Protein AF-A0A2H2Z8D0-F1 (afdb_monomer)

Radius of gyration: 18.58 Å; Cα contacts (8 Å, |Δi|>4): 380; chains: 1; bounding box: 39×37×65 Å

Nearest PDB structures (foldseek):
  7r8y-assembly1_A  TM=2.157E-01  e=8.574E-01  synthetic construct
  7zvw-assembly1_C  TM=3.457E-01  e=7.004E+00  Komagataella phaffii GS115
  4jjp-assembly1_B  TM=4.360E-01  e=9.539E+00  Clostridioides difficile 630

pLDDT: mean 91.43, std 8.79, range [37.44, 98.62]

Structure (mmCIF, N/CA/C/O backbone):
data_AF-A0A2H2Z8D0-F1
#
_entry.id   AF-A0A2H2Z8D0-F1
#
loop_
_atom_site.group_PDB
_atom_site.id
_atom_site.type_symbol
_atom_site.label_atom_id
_atom_site.label_alt_id
_atom_site.label_comp_id
_atom_site.label_asym_id
_atom_site.label_entity_id
_atom_site.label_seq_id
_atom_site.pdbx_PDB_ins_code
_atom_site.Cartn_x
_atom_site.Cartn_y
_atom_site.Cartn_z
_atom_site.occupancy
_atom_site.B_iso_or_equiv
_atom_site.auth_seq_id
_atom_site.auth_comp_id
_atom_site.auth_asym_id
_atom_site.auth_atom_id
_atom_site.pdbx_PDB_model_num
ATOM 1 N N . MET A 1 1 ? -9.335 -11.127 10.487 1.00 87.75 1 MET A N 1
ATOM 2 C CA . MET A 1 1 ? -9.203 -9.820 9.802 1.00 87.75 1 MET A CA 1
ATOM 3 C C . MET A 1 1 ? -8.764 -8.771 10.825 1.00 87.75 1 MET A C 1
ATOM 5 O O . MET A 1 1 ? -8.956 -9.043 12.006 1.00 87.75 1 MET A O 1
ATOM 9 N N . PRO A 1 2 ? -8.183 -7.626 10.416 1.00 93.38 2 PRO A N 1
ATOM 10 C CA . PRO A 1 2 ? -7.925 -6.487 11.307 1.00 93.38 2 PRO A CA 1
ATOM 11 C C . PRO A 1 2 ? -9.226 -5.978 11.925 1.00 93.38 2 PRO A C 1
ATOM 13 O O . PRO A 1 2 ? -10.264 -6.116 11.282 1.00 93.38 2 PRO A O 1
ATOM 16 N N . THR A 1 3 ? -9.175 -5.349 13.105 1.00 94.75 3 THR A N 1
ATOM 17 C CA . THR A 1 3 ? -10.392 -4.925 13.829 1.00 94.75 3 THR A CA 1
ATOM 18 C C . THR A 1 3 ? -11.273 -3.984 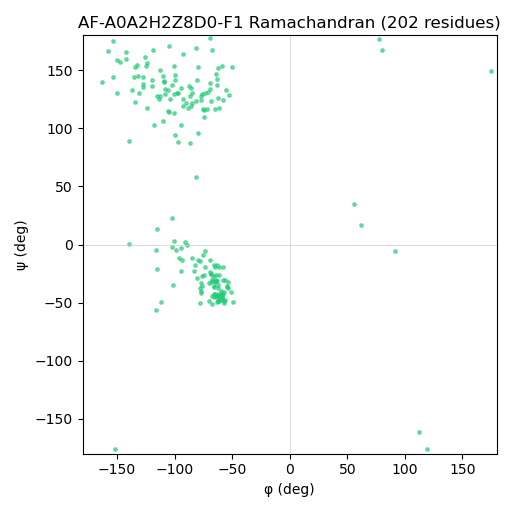13.019 1.00 94.75 3 THR A C 1
ATOM 20 O O . THR A 1 3 ? -12.496 -4.027 13.148 1.00 94.75 3 THR A O 1
ATOM 23 N N . ARG A 1 4 ? -10.665 -3.178 12.146 1.00 96.25 4 ARG A N 1
ATOM 24 C CA . ARG A 1 4 ? -11.339 -2.310 11.186 1.00 96.25 4 ARG A CA 1
ATOM 25 C C . ARG A 1 4 ? -10.691 -2.411 9.820 1.00 96.25 4 ARG A C 1
ATOM 27 O O . ARG A 1 4 ? -9.477 -2.527 9.702 1.00 96.25 4 ARG A O 1
ATOM 34 N N . VAL A 1 5 ? -11.512 -2.326 8.782 1.00 97.62 5 VAL A N 1
ATOM 35 C CA . VAL A 1 5 ? -11.070 -2.247 7.385 1.00 97.62 5 VAL A CA 1
ATOM 36 C C . VAL A 1 5 ? -11.976 -1.302 6.607 1.00 97.62 5 VAL A C 1
ATOM 38 O O . VAL A 1 5 ? -13.119 -1.048 6.978 1.00 97.62 5 VAL A O 1
ATOM 41 N N . ILE A 1 6 ? -11.496 -0.807 5.476 1.00 98.38 6 ILE A N 1
ATOM 42 C CA . ILE A 1 6 ? -12.305 -0.073 4.511 1.00 98.38 6 ILE A CA 1
ATOM 43 C C . ILE A 1 6 ? -12.965 -1.098 3.591 1.00 98.38 6 ILE A C 1
ATOM 45 O O . ILE A 1 6 ? -12.280 -1.836 2.882 1.00 98.38 6 ILE A O 1
ATOM 49 N N . LYS A 1 7 ? -14.298 -1.143 3.555 1.00 97.88 7 LYS A N 1
ATOM 50 C CA . LYS A 1 7 ? -15.033 -1.900 2.535 1.00 97.88 7 LYS A CA 1
ATOM 51 C C . LYS A 1 7 ? -14.968 -1.150 1.211 1.00 97.88 7 LYS A C 1
ATOM 53 O O . LYS A 1 7 ? -15.519 -0.056 1.082 1.00 97.88 7 LYS A O 1
ATOM 58 N N . VAL A 1 8 ? -14.331 -1.764 0.222 1.00 97.81 8 VAL A N 1
ATOM 59 C CA . VAL A 1 8 ? -14.095 -1.190 -1.102 1.00 97.81 8 VAL A CA 1
ATOM 60 C C . VAL A 1 8 ? -15.168 -1.681 -2.071 1.00 97.81 8 VAL A C 1
ATOM 62 O O . VAL A 1 8 ? -15.026 -2.695 -2.747 1.00 97.81 8 VAL A O 1
ATOM 65 N N . GLY A 1 9 ? -16.286 -0.956 -2.135 1.00 93.81 9 GLY A N 1
ATOM 66 C CA . GLY A 1 9 ? -17.320 -1.185 -3.141 1.00 93.81 9 GLY A CA 1
ATOM 67 C C . GLY A 1 9 ? -16.990 -0.526 -4.484 1.00 93.81 9 GLY A C 1
ATOM 68 O O . GLY A 1 9 ? -16.102 0.327 -4.588 1.00 93.81 9 GLY A O 1
ATOM 69 N N . LEU A 1 10 ? -17.769 -0.863 -5.520 1.00 89.44 10 LEU A N 1
ATOM 70 C CA . LEU A 1 10 ? -17.656 -0.240 -6.848 1.00 89.44 10 LEU A CA 1
ATOM 71 C C . LEU A 1 10 ? -17.878 1.278 -6.794 1.00 89.44 10 LEU A C 1
ATOM 73 O O . LEU A 1 10 ? -17.134 2.034 -7.408 1.00 89.44 10 LEU A O 1
ATOM 77 N N . ARG A 1 11 ? -18.885 1.724 -6.033 1.00 90.00 11 ARG A N 1
ATOM 78 C CA . ARG A 1 11 ? -19.272 3.143 -5.933 1.00 90.00 11 ARG A CA 1
ATOM 79 C C . ARG A 1 11 ? -19.072 3.760 -4.554 1.00 90.00 11 ARG A C 1
ATOM 81 O O . ARG A 1 11 ? -19.015 4.976 -4.452 1.00 90.00 11 ARG A O 1
ATOM 88 N N . ARG A 1 12 ? -18.995 2.941 -3.504 1.00 95.25 12 ARG A N 1
ATOM 89 C CA . ARG A 1 12 ? -18.984 3.407 -2.112 1.00 95.25 12 ARG A CA 1
ATOM 90 C C . ARG A 1 12 ? -17.803 2.836 -1.355 1.00 95.25 12 ARG A C 1
ATOM 92 O O . ARG A 1 12 ? -17.427 1.684 -1.576 1.00 95.25 12 ARG A O 1
ATOM 99 N N . LEU A 1 13 ? -17.269 3.649 -0.459 1.00 98.31 13 LEU A N 1
ATOM 100 C CA . LEU A 1 13 ? -16.257 3.278 0.514 1.00 98.31 13 LEU A CA 1
ATOM 101 C C . LEU A 1 13 ? -16.840 3.524 1.900 1.00 98.31 13 LEU A C 1
ATOM 103 O O . LEU A 1 13 ? -17.570 4.494 2.090 1.00 98.31 13 LEU A O 1
ATOM 107 N N . ARG A 1 14 ? -16.549 2.645 2.851 1.00 97.69 14 ARG A N 1
ATOM 108 C CA . ARG A 1 14 ? -16.955 2.831 4.246 1.00 97.69 14 ARG A CA 1
ATOM 109 C C . ARG A 1 14 ? -16.011 2.102 5.181 1.00 97.69 14 ARG A C 1
ATOM 111 O O . ARG A 1 14 ? -15.558 1.006 4.845 1.00 97.69 14 ARG A O 1
ATOM 118 N N . LEU A 1 15 ? -15.758 2.686 6.341 1.00 98.06 15 LEU A N 1
ATOM 119 C CA . LEU A 1 15 ? -15.091 1.997 7.434 1.00 98.06 15 LEU A CA 1
ATOM 120 C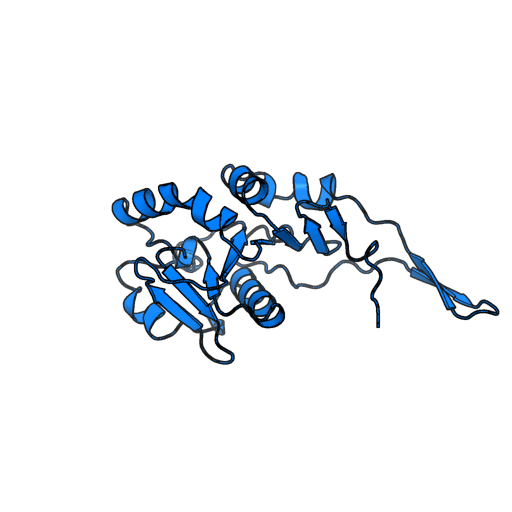 C . LEU A 1 15 ? -16.039 0.927 7.987 1.00 98.06 15 LEU A C 1
ATOM 122 O O . LEU A 1 15 ? -17.228 1.178 8.173 1.00 98.06 15 LEU A O 1
ATOM 126 N N . VAL A 1 16 ? -15.541 -0.283 8.205 1.00 96.69 16 VAL A N 1
ATOM 127 C CA . VAL A 1 16 ? -16.302 -1.357 8.842 1.00 96.69 16 VAL A CA 1
ATOM 128 C C . VAL A 1 16 ? -15.502 -1.919 9.999 1.00 96.69 16 VAL A C 1
ATOM 130 O O . VAL A 1 16 ? -14.306 -2.170 9.869 1.00 96.69 16 VAL A O 1
ATOM 133 N N . GLU A 1 17 ? -16.180 -2.121 11.120 1.00 95.19 17 GLU A N 1
ATOM 134 C CA . GLU A 1 17 ? -15.660 -2.900 12.236 1.00 95.19 17 GLU A CA 1
ATOM 135 C C . GLU A 1 17 ? -15.866 -4.383 11.937 1.00 95.19 17 GLU A C 1
ATOM 137 O O . GLU A 1 17 ? -16.876 -4.793 11.359 1.00 95.19 17 GLU A O 1
ATOM 142 N N . THR A 1 18 ? -14.884 -5.187 12.311 1.00 92.44 18 THR A N 1
ATOM 143 C CA . THR A 1 18 ? -14.938 -6.640 12.203 1.00 92.44 18 THR A CA 1
ATOM 144 C C . THR A 1 18 ? -15.059 -7.231 13.598 1.00 92.44 18 THR A C 1
ATOM 146 O O . THR A 1 18 ? -14.409 -6.767 14.533 1.00 92.44 18 THR A O 1
ATOM 149 N N . SER A 1 19 ? -15.875 -8.268 13.738 1.00 85.88 19 SER A N 1
ATOM 150 C CA . SER A 1 19 ? -15.969 -9.058 14.962 1.00 85.88 19 SER A CA 1
ATOM 151 C C . SER A 1 19 ? -15.033 -10.266 14.909 1.00 85.88 19 SER A C 1
ATOM 153 O O . SER A 1 19 ? -14.579 -10.686 13.835 1.00 85.88 19 SER A O 1
ATOM 155 N N . ASN A 1 20 ? -14.777 -10.865 16.073 1.00 73.25 20 ASN A N 1
ATOM 156 C CA . ASN A 1 20 ? -14.049 -12.128 16.173 1.00 73.25 20 ASN A CA 1
ATOM 157 C C . ASN A 1 20 ? -14.692 -13.193 15.268 1.00 73.25 20 ASN A C 1
ATOM 159 O O . ASN A 1 20 ? -15.902 -13.400 15.300 1.00 73.25 20 ASN A O 1
ATOM 163 N N . GLY A 1 21 ? -13.875 -13.845 14.436 1.00 71.75 21 GLY A N 1
ATOM 164 C CA . GLY A 1 21 ? -14.331 -14.832 13.448 1.00 71.75 21 GLY A CA 1
ATOM 165 C C . GLY A 1 21 ? -14.659 -14.265 12.062 1.00 71.75 21 GLY A C 1
ATOM 166 O O . GLY A 1 21 ? -14.872 -15.042 11.132 1.00 71.75 21 GLY A O 1
ATOM 167 N N . THR A 1 22 ? -14.634 -12.940 11.868 1.00 81.25 22 THR A N 1
ATOM 168 C CA . THR A 1 22 ? -14.792 -12.357 10.526 1.00 81.25 22 THR A CA 1
ATOM 169 C C . THR A 1 22 ? -13.607 -12.752 9.638 1.00 81.25 22 THR A C 1
ATOM 171 O O . THR A 1 22 ? -12.453 -12.379 9.890 1.00 81.25 22 THR A O 1
ATOM 174 N N . SER A 1 23 ? -13.905 -13.501 8.575 1.00 84.00 23 SER A N 1
ATOM 175 C CA . SER A 1 23 ? -12.947 -13.919 7.554 1.00 84.00 23 SER A CA 1
ATOM 176 C C . SER A 1 23 ? -13.213 -13.195 6.238 1.00 84.00 23 SER A C 1
ATOM 178 O O . SER A 1 23 ? -14.358 -12.978 5.840 1.00 84.00 23 SER A O 1
ATOM 180 N N . GLY A 1 24 ? -12.144 -12.804 5.552 1.00 91.62 24 GLY A N 1
ATOM 181 C CA . GLY A 1 24 ? -12.228 -12.061 4.306 1.00 91.62 24 GLY A CA 1
ATOM 182 C C . GLY A 1 24 ? -10.853 -11.641 3.807 1.00 91.62 24 GLY A C 1
ATOM 183 O O . GLY A 1 24 ? -9.934 -11.402 4.590 1.00 91.62 24 GLY A O 1
ATOM 184 N N . LYS A 1 25 ? -10.714 -11.553 2.482 1.00 96.38 25 LYS A N 1
ATOM 185 C CA . LYS A 1 25 ? -9.492 -11.056 1.842 1.00 96.38 25 LYS A CA 1
ATOM 186 C C . LYS A 1 25 ? -9.440 -9.537 1.965 1.00 96.38 25 LYS A C 1
ATOM 188 O O . LYS A 1 25 ? -10.396 -8.865 1.580 1.00 96.38 25 LYS A O 1
ATOM 193 N N . TYR A 1 26 ? -8.319 -9.015 2.440 1.00 97.94 26 TYR A N 1
ATOM 194 C CA . TYR A 1 26 ? -8.026 -7.586 2.450 1.00 97.94 26 TYR A CA 1
ATOM 195 C C . TYR A 1 26 ? -6.618 -7.335 1.924 1.00 97.94 26 TYR A C 1
ATOM 197 O O . TYR A 1 26 ? -5.754 -8.208 2.000 1.00 97.94 26 TYR A O 1
ATOM 205 N N . VAL A 1 27 ? -6.410 -6.143 1.385 1.00 98.25 27 VAL A N 1
ATOM 206 C CA . VAL A 1 27 ? -5.090 -5.616 1.038 1.00 98.25 27 VAL A CA 1
ATOM 207 C C . VAL A 1 27 ? -4.645 -4.666 2.143 1.00 98.25 27 VAL A C 1
ATOM 209 O O . VAL A 1 27 ? -5.477 -3.928 2.666 1.00 98.25 27 VAL A O 1
ATOM 212 N N . ALA A 1 28 ? -3.366 -4.669 2.506 1.00 98.00 28 ALA A N 1
ATOM 213 C CA . ALA A 1 28 ? -2.784 -3.651 3.384 1.00 98.00 28 ALA A CA 1
ATOM 214 C C . ALA A 1 28 ? -2.036 -2.599 2.551 1.00 98.00 28 ALA A C 1
ATOM 216 O O . ALA A 1 28 ? -1.459 -2.935 1.517 1.00 98.00 28 ALA A O 1
ATOM 217 N N . LEU A 1 29 ? -2.042 -1.336 2.979 1.00 97.75 29 LEU A N 1
ATOM 218 C CA . LEU A 1 29 ? -1.244 -0.269 2.370 1.00 97.75 29 LEU A CA 1
ATOM 219 C C . LEU A 1 29 ? -0.060 0.099 3.268 1.00 97.75 29 LEU A C 1
ATOM 221 O O . LEU A 1 29 ? -0.247 0.697 4.326 1.00 97.75 29 LEU A O 1
ATOM 225 N N . SER A 1 30 ? 1.147 -0.165 2.779 1.00 95.88 30 SER A N 1
ATOM 226 C CA . SER A 1 30 ? 2.395 0.399 3.286 1.00 95.88 30 SER A CA 1
ATOM 227 C C . SER A 1 30 ? 2.669 1.722 2.567 1.00 95.88 30 SER A C 1
ATOM 229 O O . SER A 1 30 ? 2.790 1.764 1.337 1.00 95.88 30 SER A O 1
ATOM 231 N N . HIS A 1 31 ? 2.703 2.831 3.305 1.00 94.25 31 HIS A N 1
ATOM 232 C CA . HIS A 1 31 ? 2.896 4.159 2.718 1.00 94.25 31 HIS A CA 1
ATOM 233 C C . HIS A 1 31 ? 3.608 5.122 3.668 1.00 94.25 31 HIS A C 1
ATOM 235 O O . HIS A 1 31 ? 3.590 4.956 4.887 1.00 94.25 31 HIS A O 1
ATOM 241 N N . CYS A 1 32 ? 4.218 6.169 3.112 1.00 92.00 32 CYS A N 1
ATOM 242 C CA . CYS A 1 32 ? 4.725 7.288 3.894 1.00 92.00 32 CYS A CA 1
ATOM 243 C C . CYS A 1 32 ? 3.612 8.315 4.108 1.00 92.00 32 CYS A C 1
ATOM 245 O O . CYS A 1 32 ? 3.001 8.777 3.147 1.00 92.00 32 CYS A O 1
ATOM 247 N N . TRP A 1 33 ? 3.374 8.704 5.361 1.00 90.06 33 TRP A N 1
ATOM 248 C CA . TRP A 1 33 ? 2.393 9.747 5.668 1.00 90.06 33 TRP A CA 1
ATOM 249 C C . TRP A 1 33 ? 2.854 11.123 5.162 1.00 90.06 33 TRP A C 1
ATOM 251 O O . TRP A 1 33 ? 2.029 11.937 4.761 1.00 90.06 33 TRP A O 1
ATOM 261 N N . GLY A 1 34 ? 4.168 11.373 5.151 1.00 89.69 34 GLY A N 1
ATOM 262 C CA . GLY A 1 34 ? 4.758 12.671 4.825 1.00 89.69 34 GLY A CA 1
ATOM 263 C C . GLY A 1 34 ? 4.666 13.694 5.967 1.00 89.69 34 GLY A C 1
ATOM 264 O O . GLY A 1 34 ? 4.095 13.443 7.032 1.00 89.69 34 GLY A O 1
ATOM 265 N N . ARG A 1 35 ? 5.251 14.878 5.751 1.00 90.50 35 ARG A N 1
ATOM 266 C CA . ARG A 1 35 ? 5.145 16.026 6.670 1.00 90.50 35 ARG A CA 1
ATOM 267 C C . ARG A 1 35 ? 3.883 16.826 6.339 1.00 90.50 35 ARG A C 1
ATOM 269 O O . ARG A 1 35 ? 3.934 17.749 5.536 1.00 90.50 35 ARG A O 1
ATOM 276 N N . LEU A 1 36 ? 2.761 16.432 6.935 1.00 91.44 36 LEU A N 1
ATOM 277 C CA . LEU A 1 36 ? 1.437 17.011 6.680 1.00 91.44 36 LEU A CA 1
ATOM 278 C C . LEU A 1 36 ? 0.915 17.814 7.875 1.00 91.44 36 LEU A C 1
ATOM 280 O O . LEU A 1 36 ? 1.124 17.411 9.026 1.00 91.44 36 LEU A O 1
ATOM 284 N N . THR A 1 37 ? 0.181 18.900 7.604 1.00 91.81 37 THR A N 1
ATOM 285 C CA . THR A 1 37 ? -0.608 19.602 8.633 1.00 91.81 37 THR A CA 1
ATOM 286 C C . THR A 1 37 ? -1.773 18.730 9.115 1.00 91.81 37 THR A C 1
ATOM 288 O O . THR A 1 37 ? -2.088 17.702 8.508 1.00 91.81 37 THR A O 1
ATOM 291 N N . LYS A 1 38 ? -2.431 19.112 10.218 1.00 87.19 38 LYS A N 1
ATOM 292 C CA . LYS A 1 38 ? -3.565 18.340 10.755 1.00 87.19 38 LYS A CA 1
ATOM 293 C C . LYS A 1 38 ? -4.728 18.280 9.756 1.00 87.19 38 LYS A C 1
ATOM 295 O O . LYS A 1 38 ? -5.362 17.241 9.635 1.00 87.19 38 LYS A O 1
ATOM 300 N N . GLU A 1 39 ? -4.939 19.344 8.988 1.00 87.25 39 GLU A N 1
ATOM 301 C CA . GLU A 1 39 ? -6.018 19.484 8.002 1.00 87.25 39 GLU A CA 1
ATOM 302 C C . GLU A 1 39 ? -5.759 18.666 6.729 1.00 87.25 39 GLU A C 1
ATOM 304 O O . GLU A 1 39 ? -6.695 18.270 6.040 1.00 87.25 39 GLU A O 1
ATOM 309 N N . GLN A 1 40 ? -4.488 18.405 6.410 1.00 91.06 40 GLN A N 1
ATOM 310 C CA . GLN A 1 40 ? -4.089 17.598 5.254 1.00 91.06 40 GLN A CA 1
ATOM 311 C C . GLN A 1 40 ? -4.127 16.092 5.539 1.00 91.06 40 GLN A C 1
ATOM 313 O O . GLN A 1 40 ? -4.203 15.285 4.608 1.00 91.06 40 GLN A O 1
ATOM 318 N N . LYS A 1 41 ? -4.042 15.695 6.812 1.00 92.94 41 LYS A N 1
ATOM 319 C CA . LYS A 1 41 ? -4.108 14.291 7.215 1.00 92.94 41 LYS A CA 1
ATOM 320 C C . LYS A 1 41 ? -5.535 13.778 7.086 1.00 92.94 41 LYS A C 1
ATOM 322 O O . LYS A 1 41 ? -6.475 14.358 7.620 1.00 92.94 41 LYS A O 1
ATOM 327 N N . PHE A 1 42 ? -5.684 12.635 6.430 1.00 96.25 42 PHE A N 1
ATOM 328 C CA . PHE A 1 42 ? -6.949 11.917 6.400 1.00 96.25 42 PHE A CA 1
ATOM 329 C C . PHE A 1 42 ? -6.897 10.778 7.415 1.00 96.25 42 PHE A C 1
ATOM 331 O O . PHE A 1 42 ? -6.389 9.699 7.116 1.00 96.25 42 PHE A O 1
ATOM 338 N N . CYS A 1 43 ? -7.397 11.050 8.619 1.00 96.50 43 CYS A N 1
ATOM 339 C CA . CYS A 1 43 ? -7.335 10.134 9.750 1.00 96.50 43 CYS A CA 1
ATOM 340 C C . CYS A 1 43 ? -8.718 9.851 10.343 1.00 96.50 43 CYS A C 1
ATOM 342 O O . CYS A 1 43 ? -9.621 10.692 10.288 1.00 96.50 43 CYS A O 1
ATOM 344 N N . THR A 1 44 ? -8.854 8.686 10.970 1.00 96.75 44 THR A N 1
ATOM 345 C CA . THR A 1 44 ? -9.999 8.387 11.833 1.00 96.75 44 THR A CA 1
ATOM 346 C C . THR A 1 44 ? -9.737 8.920 13.236 1.00 96.75 44 THR A C 1
ATOM 348 O O . THR A 1 44 ? -8.704 8.640 13.832 1.00 96.75 44 THR A O 1
ATOM 351 N N . TYR A 1 45 ? -10.701 9.655 13.772 1.00 95.88 45 TYR A N 1
ATOM 352 C CA . TYR A 1 45 ? -10.767 10.134 15.149 1.00 95.88 45 TYR A CA 1
ATOM 353 C C . TYR A 1 45 ? -12.107 9.696 15.744 1.00 95.88 45 TYR A C 1
ATOM 355 O O . TYR A 1 45 ? -13.058 9.430 15.002 1.00 95.88 45 TYR A O 1
ATOM 363 N N . GLN A 1 46 ? -12.238 9.692 17.073 1.00 94.94 46 GLN A N 1
ATOM 364 C CA . GLN A 1 46 ? -13.528 9.384 17.708 1.00 94.94 46 GLN A CA 1
ATOM 365 C C . GLN A 1 46 ? -14.665 10.276 17.168 1.00 94.94 46 GLN A C 1
ATOM 367 O O . GLN A 1 46 ? -15.771 9.801 16.923 1.00 94.94 46 GLN A O 1
ATOM 372 N N . SER A 1 47 ? -14.372 11.551 16.890 1.00 96.31 47 SER A N 1
ATOM 373 C CA . SER A 1 47 ? -15.341 12.542 16.406 1.00 96.31 47 SER A CA 1
ATOM 374 C C . SER A 1 47 ? -15.855 12.308 14.981 1.00 96.31 47 SER A C 1
ATOM 376 O O . SER A 1 47 ? -16.936 12.792 14.648 1.00 96.31 47 SER A O 1
ATOM 378 N N . ASN A 1 48 ? -15.113 11.592 14.126 1.00 96.38 48 ASN A N 1
ATOM 379 C CA . ASN A 1 48 ? -15.482 11.391 12.718 1.00 96.38 48 ASN A CA 1
ATOM 380 C C . ASN A 1 48 ? -15.771 9.924 12.354 1.00 96.38 48 ASN A C 1
ATOM 382 O O . ASN A 1 48 ? -16.213 9.649 11.237 1.00 96.38 48 ASN A O 1
ATOM 386 N N . MET A 1 49 ? -15.572 8.990 13.287 1.00 96.44 49 MET A N 1
ATOM 387 C CA . MET A 1 49 ? -15.693 7.554 13.040 1.00 96.44 49 MET A CA 1
ATOM 388 C C . MET A 1 49 ? -17.066 7.158 12.478 1.00 96.44 49 MET A C 1
ATOM 390 O O . MET A 1 49 ? -17.138 6.464 11.463 1.00 96.44 49 MET A O 1
ATOM 394 N N . GLU A 1 50 ? -18.158 7.634 13.079 1.00 97.62 50 GLU A N 1
ATOM 395 C CA . GLU A 1 50 ? -19.518 7.310 12.623 1.00 97.62 50 GLU A CA 1
ATOM 396 C C . GLU A 1 50 ? -19.814 7.862 11.218 1.00 97.62 50 GLU A C 1
ATOM 398 O O . GLU A 1 50 ? -20.492 7.217 10.413 1.00 97.62 50 GLU A O 1
ATOM 403 N N . ALA A 1 51 ? -19.230 9.012 10.863 1.00 97.69 51 ALA A N 1
ATOM 404 C CA . ALA A 1 51 ? -19.319 9.542 9.506 1.00 97.69 51 ALA A CA 1
ATOM 405 C C . ALA A 1 51 ? -18.587 8.631 8.504 1.00 97.69 51 ALA A C 1
ATOM 407 O O . ALA A 1 51 ? -19.162 8.273 7.475 1.00 97.69 51 ALA A O 1
ATOM 408 N N . LEU A 1 52 ? -17.371 8.177 8.835 1.00 97.75 52 LEU A N 1
ATOM 409 C CA . LEU A 1 52 ? -16.578 7.278 7.986 1.00 97.75 52 LEU A CA 1
ATOM 410 C C . LEU A 1 52 ? -17.200 5.875 7.856 1.00 97.75 52 LEU A C 1
ATOM 412 O O . LEU A 1 52 ? -17.054 5.230 6.813 1.00 97.75 52 LEU A O 1
ATOM 416 N N . LYS A 1 53 ? -17.935 5.400 8.872 1.00 97.81 53 LYS A N 1
ATOM 417 C CA . LYS A 1 53 ? -18.739 4.163 8.792 1.00 97.81 53 LYS A CA 1
ATOM 418 C C . LYS A 1 53 ? -19.915 4.291 7.820 1.00 97.81 53 LYS A C 1
ATOM 420 O O . LYS A 1 53 ? -20.305 3.310 7.178 1.00 97.81 53 LYS A O 1
ATOM 425 N N . LYS A 1 54 ? -20.477 5.496 7.676 1.00 97.31 54 LYS A N 1
ATOM 426 C CA . LYS A 1 54 ? -21.579 5.774 6.745 1.00 97.31 54 LYS A CA 1
ATOM 427 C C . LYS A 1 54 ? -21.093 5.903 5.303 1.00 97.31 54 LYS A C 1
ATOM 429 O O . LYS A 1 54 ? -21.691 5.290 4.411 1.00 97.31 54 LYS A O 1
ATOM 434 N N . ASP A 1 55 ? -20.063 6.714 5.072 1.00 97.50 55 ASP A N 1
ATOM 435 C CA . ASP A 1 55 ? -19.470 6.935 3.755 1.00 97.50 55 ASP A CA 1
ATOM 436 C C . ASP A 1 55 ? -18.077 7.570 3.875 1.00 97.50 55 ASP A C 1
ATOM 438 O O . ASP A 1 55 ? -17.862 8.481 4.670 1.00 97.50 55 ASP A O 1
ATOM 442 N N . ILE A 1 56 ? -17.141 7.117 3.047 1.00 98.06 56 ILE A N 1
ATOM 443 C CA . ILE A 1 56 ? -15.849 7.771 2.838 1.00 98.06 56 ILE A CA 1
ATOM 444 C C . ILE A 1 56 ? -15.872 8.360 1.423 1.00 98.06 56 ILE A C 1
ATOM 446 O O . ILE A 1 56 ? -15.764 7.602 0.448 1.00 98.06 56 ILE A O 1
ATOM 450 N N . PRO A 1 57 ? -16.004 9.689 1.270 1.00 96.00 57 PRO A N 1
ATOM 451 C CA . PRO A 1 57 ? -16.030 10.307 -0.046 1.00 96.00 57 PRO A CA 1
ATOM 452 C C . PRO A 1 57 ? -14.719 10.042 -0.793 1.00 96.00 57 PRO A C 1
ATOM 454 O O . PRO A 1 57 ? -13.650 10.490 -0.396 1.00 96.00 57 PRO A O 1
ATOM 457 N N . TYR A 1 58 ? -14.780 9.339 -1.926 1.00 96.69 58 TYR A N 1
ATOM 458 C CA . TYR A 1 58 ? -13.572 8.975 -2.683 1.00 96.69 58 TYR A CA 1
ATOM 459 C C . TYR A 1 58 ? -12.703 10.194 -3.044 1.00 96.69 58 TYR A C 1
ATOM 461 O O . TYR A 1 58 ? -11.480 10.112 -3.028 1.00 96.69 58 TYR A O 1
ATOM 469 N N . LYS A 1 59 ? -13.333 11.337 -3.349 1.00 95.75 59 LYS A N 1
ATOM 470 C CA . LYS A 1 59 ? -12.638 12.575 -3.729 1.00 95.75 59 LYS A CA 1
ATOM 471 C C . LYS A 1 59 ? -11.946 13.285 -2.559 1.00 95.75 59 LYS A C 1
ATOM 473 O O . LYS A 1 59 ? -11.071 14.097 -2.822 1.00 95.75 59 LYS A O 1
ATOM 478 N N . SER A 1 60 ? -12.326 13.006 -1.309 1.00 94.25 60 SER A N 1
ATOM 479 C CA . SER A 1 60 ? -11.652 13.579 -0.134 1.00 94.25 60 SER 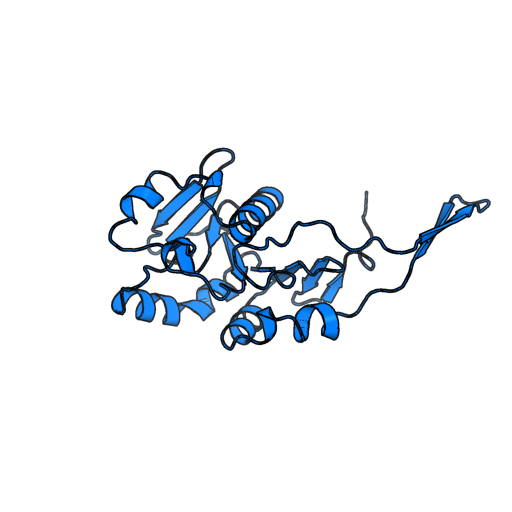A CA 1
ATOM 480 C C . SER A 1 60 ? -10.426 12.775 0.288 1.00 94.25 60 SER A C 1
ATOM 482 O O . SER A 1 60 ? -9.669 13.226 1.140 1.00 94.25 60 SER A O 1
ATOM 484 N N . LEU A 1 61 ? -10.236 11.573 -0.267 1.00 97.06 61 LEU A N 1
ATOM 485 C CA . LEU A 1 61 ? -9.067 10.762 0.032 1.00 97.06 61 LEU A CA 1
ATOM 486 C C . LEU A 1 61 ? -7.799 11.403 -0.554 1.00 97.06 61 LEU A C 1
ATOM 488 O O . LEU A 1 61 ? -7.815 11.818 -1.718 1.00 97.06 61 LEU A O 1
ATOM 492 N N . PRO A 1 62 ? -6.680 11.399 0.190 1.00 97.31 62 PRO A N 1
ATOM 493 C CA . PRO A 1 62 ? -5.352 11.654 -0.349 1.00 97.31 62 PRO A CA 1
ATOM 494 C C . PRO A 1 62 ? -5.060 10.793 -1.580 1.00 97.31 62 PRO A C 1
ATOM 496 O O . PRO A 1 62 ? -5.598 9.689 -1.735 1.00 97.31 62 PRO A O 1
ATOM 499 N N . LYS A 1 63 ? -4.188 11.280 -2.464 1.00 97.62 63 LYS A N 1
ATOM 500 C CA . LYS A 1 63 ? -3.930 10.635 -3.752 1.00 97.62 63 LYS A CA 1
ATOM 501 C C . LYS A 1 63 ? -3.436 9.192 -3.605 1.00 97.62 63 LYS A C 1
ATOM 503 O O . LYS A 1 63 ? -3.946 8.316 -4.301 1.00 97.62 63 LYS A O 1
ATOM 508 N N . SER A 1 64 ? -2.541 8.915 -2.655 1.00 97.81 64 SER A N 1
ATOM 509 C CA . SER A 1 64 ? -2.051 7.554 -2.393 1.00 97.81 64 SER A CA 1
ATOM 510 C C . SER A 1 64 ? -3.170 6.621 -1.918 1.00 97.81 64 SER A C 1
ATOM 512 O O . SER A 1 64 ? -3.178 5.436 -2.240 1.00 97.81 64 SER A O 1
ATOM 514 N N . PHE A 1 65 ? -4.179 7.139 -1.214 1.00 98.38 65 PHE A N 1
ATOM 515 C CA . PHE A 1 65 ? -5.306 6.325 -0.744 1.00 98.38 65 PHE A CA 1
ATOM 516 C C . PHE A 1 65 ? -6.287 6.043 -1.884 1.00 98.38 65 PHE A C 1
ATOM 518 O O . PHE A 1 65 ? -6.805 4.933 -2.000 1.00 98.38 65 PHE A O 1
ATOM 525 N N . GLN A 1 66 ? -6.501 7.018 -2.773 1.00 98.31 66 GLN A N 1
ATOM 526 C CA . GLN A 1 66 ? -7.254 6.814 -4.012 1.00 98.31 66 GLN A CA 1
ATOM 527 C C . GLN A 1 66 ? -6.610 5.735 -4.891 1.00 98.31 66 GLN A C 1
ATOM 529 O O . GLN A 1 66 ? -7.301 4.851 -5.401 1.00 98.31 66 GLN A O 1
ATOM 534 N N . ASP A 1 67 ? -5.290 5.788 -5.042 1.00 98.56 67 ASP A N 1
ATOM 535 C CA . ASP A 1 67 ? -4.527 4.811 -5.809 1.00 98.56 67 ASP A CA 1
ATOM 536 C C . ASP A 1 67 ? -4.590 3.416 -5.165 1.00 98.56 67 ASP A C 1
ATOM 538 O O . ASP A 1 67 ? -4.900 2.441 -5.852 1.00 98.56 67 ASP A O 1
ATOM 542 N N . ALA A 1 68 ? -4.467 3.312 -3.839 1.00 98.62 68 ALA A N 1
ATOM 543 C CA . ALA A 1 68 ? -4.655 2.051 -3.117 1.00 98.62 68 ALA A CA 1
ATOM 544 C C . ALA A 1 68 ? -6.060 1.458 -3.311 1.00 98.62 68 ALA A C 1
ATOM 546 O O . ALA A 1 68 ? -6.206 0.252 -3.525 1.00 98.62 68 ALA A O 1
ATOM 547 N N . VAL A 1 69 ? -7.103 2.294 -3.319 1.00 98.62 69 VAL A N 1
ATOM 548 C CA . VAL A 1 69 ? -8.475 1.870 -3.638 1.00 98.62 69 VAL A CA 1
ATOM 549 C C . VAL A 1 69 ? -8.574 1.337 -5.071 1.00 98.62 69 VAL A C 1
ATOM 551 O O . VAL A 1 69 ? -9.228 0.316 -5.296 1.00 98.62 69 VAL A O 1
ATOM 554 N N . ARG A 1 70 ? -7.936 1.994 -6.049 1.00 98.25 70 ARG A N 1
ATOM 555 C CA . ARG A 1 70 ? -7.927 1.542 -7.453 1.00 98.25 70 ARG A CA 1
ATOM 556 C C . ARG A 1 70 ? -7.255 0.183 -7.600 1.00 98.25 70 ARG A C 1
ATOM 558 O O . ARG A 1 70 ? -7.848 -0.706 -8.208 1.00 98.25 70 ARG A O 1
ATOM 565 N N . VAL A 1 71 ? -6.078 0.002 -7.004 1.00 98.25 71 VAL A N 1
ATOM 566 C CA . VAL A 1 71 ? -5.360 -1.281 -7.034 1.00 98.25 71 VAL A CA 1
ATOM 567 C C . VAL A 1 71 ? -6.172 -2.367 -6.335 1.00 98.25 71 VAL A C 1
ATOM 569 O O . VAL A 1 71 ? -6.364 -3.442 -6.892 1.00 98.25 71 VAL A O 1
ATOM 572 N N . THR A 1 72 ? -6.750 -2.074 -5.169 1.00 98.50 72 THR A N 1
ATOM 573 C CA . THR A 1 72 ? -7.602 -3.026 -4.437 1.00 98.50 72 THR A CA 1
ATOM 574 C C . THR A 1 72 ? -8.793 -3.495 -5.283 1.00 98.50 72 THR A C 1
ATOM 576 O O . THR A 1 72 ? -9.085 -4.692 -5.344 1.00 98.50 72 THR A O 1
ATOM 579 N N . ARG A 1 73 ? -9.445 -2.572 -6.008 1.00 97.94 73 ARG A N 1
ATOM 580 C CA . ARG A 1 73 ? -10.517 -2.899 -6.964 1.00 97.94 73 ARG A CA 1
ATOM 581 C C . ARG A 1 73 ? -10.013 -3.744 -8.133 1.00 97.94 73 ARG A C 1
ATOM 583 O O . ARG A 1 73 ? -10.677 -4.713 -8.492 1.00 97.94 73 ARG A O 1
ATOM 590 N N . ALA A 1 74 ? -8.859 -3.404 -8.708 1.00 97.38 74 ALA A N 1
ATOM 591 C CA . ALA A 1 74 ? -8.257 -4.151 -9.815 1.00 97.38 74 ALA A CA 1
ATOM 592 C C . ALA A 1 74 ? -7.904 -5.594 -9.413 1.00 97.38 74 ALA A C 1
ATOM 594 O O . ALA A 1 74 ? -8.151 -6.525 -10.176 1.00 97.38 74 ALA A O 1
ATOM 595 N N . LEU A 1 75 ? -7.435 -5.790 -8.177 1.00 96.94 75 LEU A N 1
ATOM 596 C CA . LEU A 1 75 ? -7.172 -7.102 -7.577 1.00 96.94 75 LEU A CA 1
ATOM 597 C C . LEU A 1 75 ? -8.446 -7.867 -7.183 1.00 96.94 75 LEU A C 1
ATOM 599 O O . LEU A 1 75 ? -8.362 -9.019 -6.758 1.00 96.94 75 LEU A O 1
ATOM 603 N N . ARG A 1 76 ? -9.629 -7.246 -7.310 1.00 97.50 76 ARG A N 1
ATOM 604 C CA . ARG A 1 76 ? -10.933 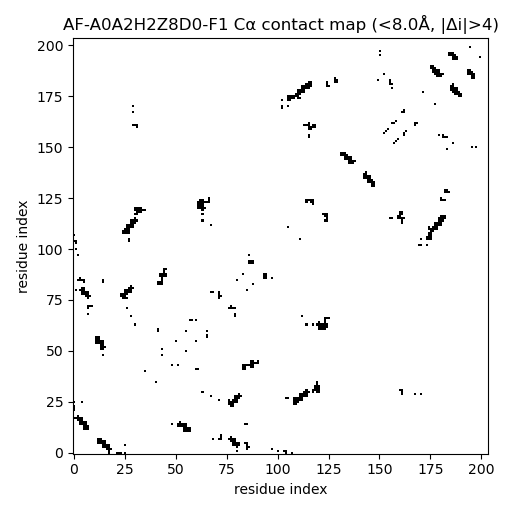-7.805 -6.917 1.00 97.50 76 ARG A CA 1
ATOM 605 C C . ARG A 1 76 ? -10.979 -8.230 -5.443 1.00 97.50 76 ARG A C 1
ATOM 607 O O . ARG A 1 76 ? -11.644 -9.203 -5.087 1.00 97.50 76 ARG A O 1
ATOM 614 N N . VAL A 1 77 ? -10.286 -7.487 -4.579 1.00 97.44 77 VAL A N 1
ATOM 615 C CA . VAL A 1 77 ? -1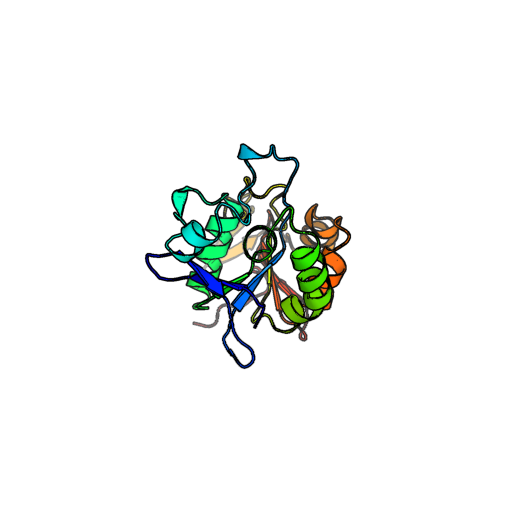0.290 -7.706 -3.128 1.00 97.44 77 VAL A CA 1
ATOM 616 C C . VAL A 1 77 ? -11.294 -6.742 -2.480 1.00 97.44 77 VAL A C 1
ATOM 618 O O . VAL A 1 77 ? -11.281 -5.553 -2.787 1.00 97.44 77 VAL A O 1
ATOM 621 N N . PRO A 1 78 ? -12.200 -7.214 -1.604 1.00 97.19 78 PRO A N 1
ATOM 622 C CA . PRO A 1 78 ? -13.298 -6.386 -1.096 1.00 97.19 78 PRO A CA 1
ATOM 623 C C . PRO A 1 78 ? -12.899 -5.394 0.003 1.00 97.19 78 PRO A C 1
ATOM 625 O O . PRO A 1 78 ? -13.690 -4.505 0.325 1.00 97.19 78 PRO A O 1
ATOM 628 N N . TYR A 1 79 ? -11.718 -5.550 0.602 1.00 98.31 79 TYR A N 1
ATOM 629 C CA . TYR A 1 79 ? -11.298 -4.780 1.768 1.00 98.31 79 TYR A CA 1
ATOM 630 C C . TYR A 1 79 ? -9.891 -4.206 1.597 1.00 98.31 79 TYR A C 1
ATOM 632 O O . TYR A 1 79 ? -9.011 -4.847 1.023 1.00 98.31 79 TYR A O 1
ATOM 640 N N . LEU A 1 80 ? -9.688 -3.009 2.137 1.00 98.62 80 LEU A N 1
ATOM 641 C CA . LEU A 1 80 ? -8.402 -2.322 2.211 1.00 98.62 80 LEU A CA 1
ATOM 642 C C . LEU A 1 80 ? -8.144 -1.906 3.660 1.00 98.62 80 LEU A C 1
ATOM 644 O O . LEU A 1 80 ? -9.048 -1.413 4.330 1.00 98.62 80 LEU A O 1
ATOM 648 N N . TRP A 1 81 ? -6.917 -2.076 4.127 1.00 98.19 81 TRP A N 1
ATOM 649 C CA . TRP A 1 81 ? -6.456 -1.606 5.422 1.00 98.19 81 TRP A CA 1
ATOM 650 C C . TRP A 1 81 ? -5.411 -0.504 5.230 1.00 98.19 81 TRP A C 1
ATOM 652 O O . TRP A 1 81 ? -4.453 -0.675 4.476 1.00 98.19 81 TRP A O 1
ATOM 662 N N . ILE A 1 82 ? -5.621 0.630 5.896 1.00 97.62 82 ILE A N 1
ATOM 663 C CA . ILE A 1 82 ? -4.701 1.774 5.944 1.00 97.62 82 ILE A CA 1
ATOM 664 C C . ILE A 1 82 ? -4.632 2.203 7.408 1.00 97.62 82 ILE A C 1
ATOM 666 O O . ILE A 1 82 ? -5.678 2.523 7.973 1.00 97.62 82 ILE A O 1
ATOM 670 N N . ASP A 1 83 ? -3.441 2.231 8.001 1.00 94.69 83 ASP A N 1
ATOM 671 C CA . ASP A 1 83 ? -3.204 2.547 9.420 1.00 94.69 83 ASP A CA 1
ATOM 672 C C . ASP A 1 83 ? -3.919 3.829 9.897 1.00 94.69 83 ASP A C 1
ATOM 674 O O . ASP A 1 83 ? -4.678 3.793 10.860 1.00 94.69 83 ASP A O 1
ATOM 678 N N . SER A 1 84 ? -3.783 4.938 9.171 1.00 95.25 84 SER A N 1
ATOM 679 C CA . SER A 1 84 ? -4.395 6.236 9.494 1.00 95.25 84 SER A CA 1
ATOM 680 C C . SER A 1 84 ? -5.928 6.216 9.530 1.00 95.25 84 SER A C 1
ATOM 682 O O . SER A 1 84 ? -6.534 7.021 10.237 1.00 95.25 84 SER A O 1
ATOM 684 N N . ILE A 1 85 ? -6.572 5.299 8.800 1.00 97.19 85 ILE A N 1
ATOM 685 C CA . ILE A 1 85 ? -8.039 5.177 8.728 1.00 97.19 85 ILE A CA 1
ATOM 686 C C . ILE A 1 85 ? -8.551 4.031 9.611 1.00 97.19 85 ILE A C 1
ATOM 688 O O . ILE A 1 85 ? -9.647 4.102 10.167 1.00 97.19 85 ILE A O 1
ATOM 692 N N . CYS A 1 86 ? -7.789 2.949 9.726 1.00 97.19 86 CYS A N 1
ATOM 693 C CA . CYS A 1 86 ? -8.203 1.730 10.418 1.00 97.19 86 CYS A CA 1
ATOM 694 C C . CYS A 1 86 ? -7.752 1.687 11.882 1.00 97.19 86 CYS A C 1
ATOM 696 O O . CYS A 1 86 ? -8.124 0.745 12.568 1.00 97.19 86 CYS A O 1
ATOM 698 N N . ILE A 1 87 ? -7.007 2.694 12.348 1.00 96.25 87 ILE A N 1
ATOM 699 C CA . ILE A 1 87 ? -6.640 2.934 13.749 1.00 96.25 87 ILE A CA 1
ATOM 700 C C . ILE A 1 87 ? -7.208 4.303 14.152 1.00 96.25 87 ILE A C 1
ATOM 702 O O . ILE A 1 87 ? -7.125 5.259 13.374 1.00 96.25 87 ILE A O 1
ATOM 706 N N . ILE A 1 88 ? -7.809 4.404 15.341 1.00 96.25 88 ILE A N 1
ATOM 707 C CA . ILE A 1 88 ? -8.321 5.668 15.877 1.00 96.25 88 ILE A CA 1
ATOM 708 C C . ILE A 1 88 ? -7.111 6.470 16.348 1.00 96.25 88 ILE A C 1
ATOM 710 O O . ILE A 1 88 ? -6.367 6.055 17.232 1.00 96.25 88 ILE A O 1
ATOM 714 N N . GLN A 1 89 ? -6.889 7.614 15.717 1.00 93.69 89 GLN A N 1
ATOM 715 C CA . GLN A 1 89 ? -5.796 8.514 16.052 1.00 93.69 89 GLN A CA 1
ATOM 716 C C . GLN A 1 89 ? -6.157 9.354 17.279 1.00 93.69 89 GLN A C 1
ATOM 718 O O . GLN A 1 89 ? -7.330 9.633 17.521 1.00 93.69 89 GLN A O 1
ATOM 723 N N . GLU A 1 90 ? -5.135 9.788 18.023 1.00 92.38 90 GLU A N 1
ATOM 724 C CA . GLU A 1 90 ? -5.293 10.520 19.296 1.00 92.38 90 GLU A CA 1
ATOM 725 C C . GLU A 1 90 ? -6.027 9.703 20.389 1.00 92.38 90 GLU A C 1
ATOM 727 O O . GLU A 1 90 ? -6.446 10.256 21.401 1.00 92.38 90 GLU A O 1
ATOM 732 N N . ASP A 1 91 ? -6.126 8.378 20.219 1.00 94.12 91 ASP A N 1
ATOM 733 C CA . ASP A 1 91 ? -6.635 7.422 21.206 1.00 94.12 91 ASP A CA 1
ATOM 734 C C . ASP A 1 91 ? -5.519 6.435 21.582 1.00 94.12 91 ASP A C 1
ATOM 736 O O . ASP A 1 91 ? -5.176 5.530 20.819 1.00 94.12 91 ASP A O 1
ATOM 740 N N . GLU A 1 92 ? -4.903 6.621 22.754 1.00 91.19 92 GLU A N 1
ATOM 741 C CA . GLU A 1 92 ? -3.793 5.762 23.184 1.00 91.19 92 GLU A CA 1
ATOM 742 C C . GLU A 1 92 ? -4.199 4.298 23.389 1.00 91.19 92 GLU A C 1
ATOM 744 O O . GLU A 1 92 ? -3.366 3.405 23.212 1.00 91.19 92 GLU A O 1
ATOM 749 N N . GLY A 1 93 ? -5.443 4.046 23.801 1.00 93.50 93 GLY A N 1
ATOM 750 C CA . GLY A 1 93 ? -5.931 2.697 24.065 1.00 93.50 93 GLY A CA 1
ATOM 751 C C . GLY A 1 93 ? -6.073 1.913 22.767 1.00 93.50 93 GLY A C 1
ATOM 752 O O . GLY A 1 93 ? -5.544 0.804 22.643 1.00 93.50 93 GLY A O 1
ATOM 753 N N . ASP A 1 94 ? -6.724 2.525 21.779 1.00 91.56 94 ASP A N 1
ATOM 754 C CA . ASP A 1 94 ? -6.875 1.947 20.448 1.00 91.56 94 ASP A CA 1
ATOM 755 C C . ASP A 1 94 ? -5.522 1.798 19.749 1.00 91.56 94 ASP A C 1
ATOM 757 O O . ASP A 1 94 ? -5.217 0.728 19.221 1.00 91.56 94 ASP A O 1
ATOM 761 N N . TRP A 1 95 ? -4.663 2.820 19.827 1.00 91.88 95 TRP A N 1
ATOM 762 C CA . TRP A 1 95 ? -3.332 2.762 19.233 1.00 91.88 95 TRP A CA 1
ATOM 763 C C . TRP A 1 95 ? -2.501 1.611 19.806 1.00 91.88 95 TRP A C 1
ATOM 765 O O . TRP A 1 95 ? -1.944 0.833 19.036 1.00 91.88 95 TRP A O 1
ATOM 775 N N . LYS A 1 96 ? -2.452 1.441 21.137 1.00 91.81 96 LYS A N 1
ATOM 776 C CA . LYS A 1 96 ? -1.721 0.326 21.774 1.00 91.81 96 LYS A CA 1
ATOM 777 C C . LYS A 1 96 ? -2.280 -1.030 21.333 1.00 91.81 96 LYS A C 1
ATOM 779 O O . LYS A 1 96 ? -1.513 -1.939 21.013 1.00 91.81 96 LYS A O 1
ATOM 784 N N . SER A 1 97 ? -3.607 -1.155 21.282 1.00 92.25 97 SER A N 1
ATOM 785 C CA . SER A 1 97 ? -4.299 -2.374 20.852 1.00 92.25 97 SER A CA 1
ATOM 786 C C . SER A 1 97 ? -3.974 -2.735 19.402 1.00 92.25 97 SER A C 1
ATOM 788 O O . SER A 1 97 ? -3.589 -3.871 19.127 1.00 92.25 97 SER A O 1
ATOM 790 N N . GLU A 1 98 ? -4.062 -1.785 18.472 1.00 92.75 98 GLU A N 1
ATOM 791 C CA . GLU A 1 98 ? -3.808 -2.046 17.053 1.00 92.75 98 GLU A CA 1
ATOM 792 C C . GLU A 1 98 ? -2.318 -2.171 16.729 1.00 92.75 98 GLU A C 1
ATOM 794 O O . GLU A 1 98 ? -1.949 -3.036 15.937 1.00 92.75 98 GLU A O 1
ATOM 799 N N . ALA A 1 99 ? -1.448 -1.398 17.389 1.00 87.69 99 ALA A N 1
ATOM 800 C CA . ALA A 1 99 ? 0.002 -1.523 17.247 1.00 87.69 99 ALA A CA 1
ATOM 801 C C . ALA A 1 99 ? 0.474 -2.942 17.599 1.00 87.69 99 ALA A C 1
ATOM 803 O O . ALA A 1 99 ? 1.269 -3.526 16.864 1.00 87.69 99 ALA A O 1
ATOM 804 N N . SER A 1 100 ? -0.085 -3.542 18.659 1.00 89.81 100 SER A N 1
ATOM 805 C CA . SER A 1 100 ? 0.220 -4.931 19.037 1.00 89.81 100 SER A CA 1
ATOM 806 C C . SER A 1 100 ? -0.227 -5.975 18.001 1.00 89.81 100 SER A C 1
ATOM 808 O O . SER A 1 100 ? 0.280 -7.093 17.995 1.00 89.81 100 SER A O 1
ATOM 810 N N . LYS A 1 101 ? -1.151 -5.616 17.099 1.00 90.94 101 LYS A N 1
ATOM 811 C CA . LYS A 1 101 ? -1.696 -6.496 16.052 1.00 90.94 101 LYS A CA 1
ATOM 812 C C . LYS A 1 101 ? -1.093 -6.236 14.676 1.00 90.94 101 LYS A C 1
ATOM 814 O O . LYS A 1 101 ? -1.444 -6.951 13.738 1.00 90.94 101 LYS A O 1
ATOM 819 N N . MET A 1 102 ? -0.203 -5.251 14.532 1.00 88.75 102 MET A N 1
ATOM 820 C CA . MET A 1 102 ? 0.416 -4.898 13.247 1.00 88.75 102 MET A CA 1
ATOM 821 C C . MET A 1 102 ? 1.017 -6.122 12.559 1.00 88.75 102 MET A C 1
ATOM 823 O O . MET A 1 102 ? 0.802 -6.330 11.366 1.00 88.75 102 MET A O 1
ATOM 827 N N . GLU A 1 103 ? 1.670 -6.998 13.326 1.00 88.19 103 GLU A N 1
ATOM 828 C CA . GLU A 1 103 ? 2.233 -8.234 12.791 1.00 88.19 103 GLU A CA 1
ATOM 829 C C . GLU A 1 103 ? 1.171 -9.101 12.096 1.00 88.19 103 GLU A C 1
ATOM 831 O O . GLU A 1 103 ? 1.332 -9.541 10.952 1.00 88.19 103 GLU A O 1
ATOM 836 N N . GLN A 1 104 ? 0.039 -9.302 12.771 1.00 91.00 104 GLN A N 1
ATOM 837 C CA . GLN A 1 104 ? -1.082 -10.080 12.261 1.00 91.00 104 GLN A CA 1
ATOM 838 C C . GLN A 1 104 ? -1.728 -9.413 11.039 1.00 91.00 104 GLN A C 1
ATOM 840 O O . GLN A 1 104 ? -2.147 -10.108 10.110 1.00 91.00 104 GLN A O 1
ATOM 845 N N . VAL A 1 105 ? -1.797 -8.077 11.017 1.00 94.00 105 VAL A N 1
ATOM 846 C CA . VAL A 1 105 ? -2.355 -7.310 9.896 1.00 94.00 105 VAL A CA 1
ATOM 847 C C . VAL A 1 105 ? -1.565 -7.560 8.614 1.00 94.00 105 VAL A C 1
ATOM 849 O O . VAL A 1 105 ? -2.177 -7.866 7.592 1.00 94.00 105 VAL A O 1
ATOM 852 N N . PHE A 1 106 ? -0.237 -7.475 8.638 1.00 94.44 106 PHE A N 1
ATOM 853 C CA . PHE A 1 106 ? 0.561 -7.66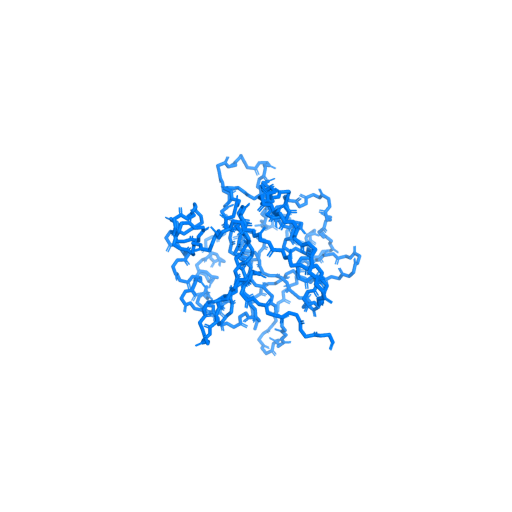6 7.421 1.00 94.44 106 PHE A CA 1
ATOM 854 C C . PHE A 1 106 ? 0.697 -9.147 7.042 1.00 94.44 106 PHE A C 1
ATOM 856 O O . PHE A 1 106 ? 0.518 -9.503 5.877 1.00 94.44 106 PHE A O 1
ATOM 863 N N . SER A 1 107 ? 0.883 -10.040 8.019 1.00 93.25 107 SER A N 1
ATOM 864 C CA . SER A 1 107 ? 1.017 -11.487 7.766 1.00 93.25 107 SER A CA 1
ATOM 865 C C . SER A 1 107 ? -0.255 -12.180 7.276 1.00 93.25 107 SER A C 1
ATOM 867 O O . SER A 1 107 ? -0.176 -13.203 6.585 1.00 93.25 107 SER A O 1
ATOM 869 N N . SER A 1 108 ? -1.428 -11.624 7.593 1.00 94.31 108 SER A N 1
ATOM 870 C CA . SER A 1 108 ? -2.728 -12.156 7.162 1.00 94.31 108 SER A CA 1
ATOM 871 C C . SER A 1 108 ? -3.313 -11.439 5.940 1.00 94.31 108 SER A C 1
ATOM 873 O O . SER A 1 108 ? -4.361 -11.858 5.437 1.00 94.31 108 SER A O 1
ATOM 875 N N . ALA A 1 109 ? -2.667 -10.375 5.448 1.00 96.06 109 ALA A N 1
ATOM 876 C CA . ALA A 1 109 ? -3.116 -9.669 4.254 1.00 96.06 109 ALA A CA 1
ATOM 877 C C . ALA A 1 109 ? -3.035 -10.580 3.018 1.00 96.06 109 ALA A C 1
ATOM 879 O O . ALA A 1 109 ? -2.152 -11.429 2.887 1.00 96.06 109 ALA A O 1
ATOM 880 N N . TYR A 1 110 ? -3.960 -10.392 2.073 1.00 96.69 110 TYR A N 1
ATOM 881 C CA . TYR A 1 110 ? -3.902 -11.076 0.779 1.00 96.69 110 TYR A CA 1
ATOM 882 C C . TYR A 1 110 ? -2.612 -10.712 0.029 1.00 96.69 110 TYR A C 1
ATOM 884 O O . TYR A 1 110 ? -1.913 -11.589 -0.489 1.00 96.69 110 TYR A O 1
ATOM 892 N N . CYS A 1 111 ? -2.313 -9.415 0.018 1.00 97.19 111 CYS A N 1
ATOM 893 C CA . CYS A 1 111 ? -1.036 -8.821 -0.340 1.00 97.19 111 CYS A CA 1
ATOM 894 C C . CYS A 1 111 ? -0.937 -7.427 0.293 1.00 97.19 111 CYS A C 1
ATOM 896 O O . CYS A 1 111 ? -1.950 -6.845 0.702 1.00 97.19 111 CYS A O 1
ATOM 898 N N . THR A 1 112 ? 0.268 -6.878 0.297 1.00 97.94 112 THR A N 1
ATOM 899 C CA . THR A 1 112 ? 0.549 -5.500 0.691 1.00 97.94 112 THR A CA 1
ATOM 900 C C . THR A 1 112 ? 0.837 -4.668 -0.551 1.00 97.94 112 THR A C 1
ATOM 902 O O . THR A 1 112 ? 1.583 -5.088 -1.432 1.00 97.94 112 THR A O 1
ATOM 905 N N . ILE A 1 113 ? 0.223 -3.493 -0.652 1.00 98.25 113 ILE A N 1
ATOM 906 C CA . ILE A 1 113 ? 0.614 -2.465 -1.615 1.00 98.25 113 ILE A CA 1
ATOM 907 C C . ILE A 1 113 ? 1.650 -1.585 -0.930 1.00 98.25 113 ILE A C 1
ATOM 909 O O . ILE A 1 113 ? 1.351 -0.995 0.105 1.00 98.25 113 ILE A O 1
ATOM 913 N N . ALA A 1 114 ? 2.838 -1.475 -1.510 1.00 97.06 114 ALA A N 1
ATOM 914 C CA . ALA A 1 114 ? 3.877 -0.562 -1.064 1.00 97.06 114 ALA A CA 1
ATOM 915 C C . ALA A 1 114 ? 3.957 0.634 -2.020 1.00 97.06 114 ALA A C 1
ATOM 917 O O . ALA A 1 114 ? 4.304 0.494 -3.194 1.00 97.06 114 ALA A O 1
ATOM 918 N N . ALA A 1 115 ? 3.625 1.822 -1.513 1.00 96.62 115 ALA A N 1
ATOM 919 C CA . ALA A 1 115 ? 3.688 3.081 -2.254 1.00 96.62 115 ALA A CA 1
ATOM 920 C C . ALA A 1 115 ? 5.123 3.646 -2.276 1.00 96.62 115 ALA A C 1
ATOM 922 O O . ALA A 1 115 ? 5.371 4.747 -1.791 1.00 96.62 115 ALA A O 1
ATOM 923 N N . SER A 1 116 ? 6.083 2.875 -2.793 1.00 95.00 116 SER A N 1
ATOM 924 C CA . SER A 1 116 ? 7.522 3.182 -2.729 1.00 95.00 116 SER A CA 1
ATOM 925 C C . SER A 1 116 ? 7.933 4.454 -3.477 1.00 95.00 116 SER A C 1
ATOM 927 O O . SER A 1 116 ? 8.925 5.076 -3.108 1.00 95.00 116 SER A O 1
ATOM 929 N N . SER A 1 117 ? 7.180 4.871 -4.498 1.00 94.50 117 SER A N 1
ATOM 930 C CA . SER A 1 117 ? 7.407 6.136 -5.208 1.00 94.50 117 SER A CA 1
ATOM 931 C C . SER A 1 117 ? 6.869 7.370 -4.476 1.00 94.50 117 SER A C 1
ATOM 933 O O . SER A 1 117 ? 7.170 8.486 -4.888 1.00 94.50 117 SER A O 1
ATOM 935 N N . ALA A 1 118 ? 6.036 7.188 -3.446 1.00 94.62 118 ALA A N 1
ATOM 936 C CA . ALA A 1 118 ? 5.364 8.272 -2.740 1.00 94.62 118 ALA A CA 1
ATOM 937 C C . ALA A 1 118 ? 6.111 8.633 -1.450 1.00 94.62 118 ALA A C 1
ATOM 939 O O . ALA A 1 118 ? 6.401 7.783 -0.607 1.00 94.62 118 ALA A O 1
ATOM 940 N N . THR A 1 119 ? 6.366 9.923 -1.256 1.00 93.94 119 THR A N 1
ATOM 941 C CA . THR A 1 119 ? 6.988 10.462 -0.036 1.00 93.94 119 THR A CA 1
ATOM 942 C C . THR A 1 119 ? 5.956 10.989 0.964 1.00 93.94 119 THR A C 1
ATOM 944 O O . THR A 1 119 ? 6.278 11.241 2.127 1.00 93.94 119 THR A O 1
ATOM 947 N N . SER A 1 120 ? 4.707 11.115 0.520 1.00 94.81 120 SER A N 1
ATOM 948 C CA . SER A 1 120 ? 3.551 11.593 1.269 1.00 94.81 120 SER A CA 1
ATOM 949 C C . SER A 1 120 ? 2.267 10.901 0.801 1.00 94.81 120 SER A C 1
ATOM 951 O O . SER A 1 120 ? 2.150 10.464 -0.349 1.00 94.81 120 SER A O 1
ATOM 953 N N . SER A 1 121 ? 1.241 10.865 1.656 1.00 94.88 121 SER A N 1
ATOM 954 C CA . SER A 1 121 ? -0.094 10.382 1.274 1.00 94.88 121 SER A CA 1
ATOM 955 C C . SER A 1 121 ? -0.734 11.220 0.155 1.00 94.88 121 SER A C 1
ATOM 957 O O . SER A 1 121 ? -1.657 10.749 -0.515 1.00 94.88 121 SER A O 1
ATOM 959 N N . LEU A 1 122 ? -0.255 12.452 -0.061 1.00 96.12 122 LEU A N 1
ATOM 960 C CA . LEU A 1 122 ? -0.752 13.370 -1.090 1.00 96.12 122 LEU A CA 1
ATOM 961 C C . LEU A 1 122 ? -0.174 13.117 -2.493 1.00 96.12 122 LEU A C 1
ATOM 963 O O . LEU A 1 122 ? -0.777 13.583 -3.457 1.00 96.12 122 LEU A O 1
ATOM 967 N N . ASP A 1 123 ? 0.933 12.379 -2.620 1.00 95.38 123 ASP A N 1
ATOM 968 C CA . ASP A 1 123 ? 1.678 12.271 -3.886 1.00 95.38 123 ASP A CA 1
ATOM 969 C C . ASP A 1 123 ? 0.986 11.335 -4.890 1.00 95.38 123 ASP A C 1
ATOM 971 O O . ASP A 1 123 ? 0.888 11.630 -6.082 1.00 95.38 123 ASP A O 1
ATOM 975 N N . GLY A 1 124 ? 0.463 10.205 -4.404 1.00 96.06 124 GLY A N 1
ATOM 976 C CA . GLY A 1 124 ? 0.059 9.099 -5.268 1.00 96.06 124 GLY A CA 1
ATOM 977 C C . GLY A 1 124 ? 1.226 8.230 -5.712 1.00 96.06 124 GLY A C 1
ATOM 978 O O . GLY A 1 124 ? 2.394 8.577 -5.561 1.00 96.06 124 GLY A O 1
ATOM 979 N N . PHE A 1 125 ? 0.891 7.075 -6.277 1.00 96.50 125 PHE A N 1
ATOM 980 C CA . PHE A 1 125 ? 1.880 6.105 -6.757 1.00 96.50 125 PHE A CA 1
ATOM 981 C C . PHE A 1 125 ? 1.496 5.443 -8.090 1.00 96.50 125 PHE A C 1
ATOM 983 O O . PHE A 1 125 ? 2.246 4.623 -8.608 1.00 96.50 125 PHE A O 1
ATOM 990 N N . LEU A 1 126 ? 0.348 5.806 -8.677 1.00 96.12 126 LEU A N 1
ATOM 991 C CA . LEU A 1 126 ? -0.054 5.401 -10.034 1.00 96.12 126 LEU A CA 1
ATOM 992 C C . LEU A 1 126 ? 0.150 6.524 -11.066 1.00 96.12 126 LEU A C 1
ATOM 994 O O . LEU A 1 126 ? -0.557 6.577 -12.074 1.00 96.12 126 LEU A O 1
ATOM 998 N N . GLY A 1 127 ? 1.042 7.473 -10.774 1.00 89.44 127 GLY A N 1
ATOM 999 C CA . GLY A 1 127 ? 1.379 8.578 -11.671 1.00 89.44 127 GLY A CA 1
ATOM 1000 C C . GLY A 1 127 ? 2.156 8.133 -12.913 1.00 89.44 127 GLY A C 1
ATOM 1001 O O . GLY A 1 127 ? 2.488 6.958 -13.080 1.00 89.44 127 GLY A O 1
ATOM 1002 N N . GLU A 1 128 ? 2.456 9.091 -13.791 1.00 86.75 128 GLU A N 1
ATOM 1003 C CA . GLU A 1 128 ? 3.319 8.834 -14.944 1.00 86.75 128 GLU A CA 1
ATOM 1004 C C . GLU A 1 128 ? 4.732 8.449 -14.495 1.00 86.75 128 GLU A C 1
ATOM 1006 O O . GLU A 1 128 ? 5.306 9.044 -13.582 1.00 86.75 128 GLU A O 1
ATOM 1011 N N . ARG A 1 129 ? 5.290 7.439 -15.164 1.00 87.25 129 ARG A N 1
ATOM 1012 C CA . ARG A 1 129 ? 6.666 6.978 -14.966 1.00 87.25 129 ARG A CA 1
ATOM 1013 C C . ARG A 1 129 ? 7.545 7.531 -16.073 1.00 87.25 129 ARG A C 1
ATOM 1015 O O . ARG A 1 129 ? 7.066 7.778 -17.182 1.00 87.25 129 ARG A O 1
ATOM 1022 N N . LYS A 1 130 ? 8.840 7.692 -15.792 1.00 82.25 130 LYS A N 1
ATOM 1023 C CA . LYS A 1 130 ? 9.797 8.121 -16.815 1.00 82.25 130 LYS A CA 1
ATOM 1024 C C . LYS A 1 130 ? 9.766 7.109 -17.973 1.00 82.25 130 LYS A C 1
ATOM 1026 O O . LYS A 1 130 ? 9.954 5.915 -17.722 1.00 82.25 130 LYS A O 1
ATOM 1031 N N . PRO A 1 131 ? 9.514 7.546 -19.219 1.00 82.06 131 PRO A N 1
ATOM 1032 C CA . PRO A 1 131 ? 9.493 6.638 -20.352 1.00 82.06 131 PRO A CA 1
ATOM 1033 C C . PRO A 1 131 ? 10.875 6.016 -20.533 1.00 82.06 131 PRO A C 1
ATOM 1035 O O . PRO A 1 131 ? 11.903 6.671 -20.350 1.00 82.06 131 PRO A O 1
ATOM 1038 N N . ARG A 1 132 ? 10.885 4.738 -20.897 1.00 85.50 132 ARG A N 1
ATOM 1039 C CA . ARG A 1 132 ? 12.112 3.995 -21.177 1.00 85.50 132 ARG A CA 1
ATOM 1040 C C . ARG A 1 132 ? 12.485 4.185 -22.632 1.00 85.50 132 ARG A C 1
ATOM 1042 O O . ARG A 1 132 ? 11.614 4.077 -23.499 1.00 85.50 132 ARG A O 1
ATOM 1049 N N . ALA A 1 133 ? 13.765 4.415 -22.904 1.00 86.62 133 ALA A N 1
ATOM 1050 C CA . ALA A 1 133 ? 14.237 4.388 -24.277 1.00 86.62 133 ALA A CA 1
ATOM 1051 C C . ALA A 1 133 ? 14.030 2.976 -24.840 1.00 86.62 133 ALA A C 1
ATOM 1053 O O . ALA A 1 133 ? 14.451 1.981 -24.242 1.00 86.62 133 ALA A O 1
ATOM 1054 N N . CYS A 1 134 ? 13.339 2.895 -25.976 1.00 90.00 134 CYS A N 1
ATOM 1055 C CA . CYS A 1 134 ? 13.083 1.648 -26.672 1.00 90.00 134 CYS A CA 1
ATOM 1056 C C . CYS A 1 134 ? 13.286 1.838 -28.174 1.00 90.00 134 CYS A C 1
ATOM 1058 O O . CYS A 1 134 ? 12.784 2.795 -28.762 1.00 90.00 134 CYS A O 1
ATOM 1060 N N . VAL A 1 135 ? 14.015 0.911 -28.789 1.00 91.69 135 VAL A N 1
ATOM 1061 C CA . VAL A 1 135 ? 14.233 0.854 -30.234 1.00 91.69 135 VAL A CA 1
ATOM 1062 C C . VAL A 1 135 ? 13.593 -0.418 -30.770 1.00 91.69 135 VAL A C 1
ATOM 1064 O O . VAL A 1 135 ? 13.870 -1.517 -30.290 1.00 91.69 135 VAL A O 1
ATOM 1067 N N . SER A 1 136 ? 12.746 -0.277 -31.790 1.00 93.12 136 SER A N 1
ATOM 1068 C CA . SER A 1 136 ? 12.181 -1.414 -32.514 1.00 93.12 136 SER A CA 1
ATOM 1069 C C . SER A 1 136 ? 13.043 -1.766 -33.726 1.00 93.12 136 SER A C 1
ATOM 1071 O O . SER A 1 136 ? 13.246 -0.928 -34.606 1.00 93.12 136 SER A O 1
ATOM 1073 N N . ILE A 1 137 ? 13.479 -3.017 -33.817 1.00 94.62 137 ILE A N 1
ATOM 1074 C CA . ILE A 1 137 ? 14.153 -3.590 -34.980 1.00 94.62 137 ILE A CA 1
ATOM 1075 C C . ILE A 1 137 ? 13.153 -4.477 -35.721 1.00 94.62 137 ILE A C 1
ATOM 1077 O O . ILE A 1 137 ? 12.570 -5.397 -35.148 1.00 94.62 137 ILE A O 1
ATOM 1081 N N . ARG A 1 138 ? 12.948 -4.227 -37.017 1.00 95.19 138 ARG A N 1
ATOM 1082 C CA . ARG A 1 138 ? 12.151 -5.125 -37.864 1.00 95.19 138 ARG A CA 1
ATOM 1083 C C . ARG A 1 138 ? 12.985 -6.347 -38.236 1.00 95.19 138 ARG A C 1
ATOM 1085 O O . ARG A 1 138 ? 14.054 -6.201 -38.818 1.00 95.19 138 ARG A O 1
ATOM 1092 N N . THR A 1 139 ? 12.480 -7.539 -37.932 1.00 93.75 139 THR A N 1
ATOM 1093 C CA . THR A 1 139 ? 13.108 -8.812 -38.312 1.00 93.75 139 THR A CA 1
ATOM 1094 C C . THR A 1 139 ? 12.176 -9.619 -39.216 1.00 93.75 139 THR A C 1
ATOM 1096 O O . THR A 1 139 ? 10.979 -9.338 -39.294 1.00 93.75 139 THR A O 1
ATOM 1099 N N . SER A 1 140 ? 12.696 -10.668 -39.859 1.00 94.62 140 SER A N 1
ATOM 1100 C CA . SER A 1 140 ? 11.886 -11.607 -40.651 1.00 94.62 140 SER A CA 1
ATOM 1101 C C . SER A 1 140 ? 10.853 -12.382 -39.823 1.00 94.62 140 SER A C 1
ATOM 1103 O O . SER A 1 140 ? 9.906 -12.922 -40.385 1.00 94.62 140 SER A O 1
ATOM 1105 N N . ARG A 1 141 ? 11.007 -12.425 -38.492 1.00 92.88 141 ARG A N 1
ATOM 1106 C CA . ARG A 1 141 ? 10.097 -13.109 -37.556 1.00 92.88 141 ARG A CA 1
ATOM 1107 C C . ARG A 1 141 ? 9.133 -12.153 -36.843 1.00 92.88 141 ARG A C 1
ATOM 1109 O O . ARG A 1 141 ? 8.371 -12.595 -35.991 1.00 92.88 141 ARG A O 1
ATOM 1116 N N . GLY A 1 142 ? 9.170 -10.859 -37.171 1.00 91.56 142 GLY A N 1
ATOM 1117 C CA . GLY A 1 142 ? 8.379 -9.814 -36.516 1.00 91.56 142 GLY A CA 1
ATOM 1118 C C . GLY A 1 142 ? 9.234 -8.730 -35.845 1.00 91.56 142 GLY A C 1
ATOM 1119 O O . GLY A 1 142 ? 10.460 -8.714 -35.995 1.00 91.56 142 GLY A O 1
ATOM 1120 N N . PRO A 1 143 ? 8.606 -7.774 -35.143 1.00 91.81 143 PRO A N 1
ATOM 1121 C CA . PRO A 1 143 ? 9.329 -6.718 -34.446 1.00 91.81 143 PRO A CA 1
ATOM 1122 C C . PRO A 1 143 ? 10.068 -7.266 -33.218 1.00 91.81 143 PRO A C 1
ATOM 1124 O O . PRO A 1 143 ? 9.485 -7.961 -32.389 1.00 91.81 143 PRO A O 1
ATOM 1127 N N . LEU A 1 144 ? 11.346 -6.915 -33.093 1.00 90.88 144 LEU A N 1
ATOM 1128 C C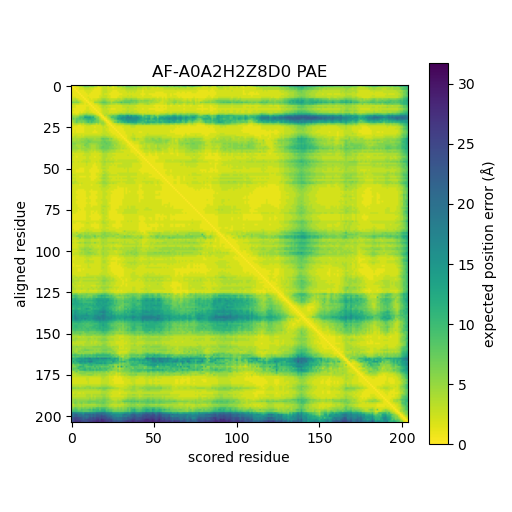A . LEU A 1 144 ? 12.149 -7.075 -31.883 1.00 90.88 144 LEU A CA 1
ATOM 1129 C C . LEU A 1 144 ? 12.267 -5.713 -31.194 1.00 90.88 144 LEU A C 1
ATOM 1131 O O . LEU A 1 144 ? 12.512 -4.712 -31.863 1.00 90.88 144 LEU A O 1
ATOM 1135 N N . TYR A 1 145 ? 12.127 -5.667 -29.873 1.00 88.81 145 TYR A N 1
ATOM 1136 C CA . TYR A 1 145 ? 12.260 -4.437 -29.093 1.00 88.81 145 TYR A CA 1
ATOM 1137 C C . TYR A 1 145 ? 13.493 -4.527 -28.196 1.00 88.81 145 TYR A C 1
ATOM 1139 O O . TYR A 1 145 ? 13.630 -5.468 -27.419 1.00 88.81 145 TYR A O 1
ATOM 1147 N N . LEU A 1 146 ? 14.382 -3.544 -28.309 1.00 88.69 146 LEU A N 1
ATOM 1148 C CA . LEU A 1 146 ? 15.492 -3.318 -27.388 1.00 88.69 146 LEU A CA 1
ATOM 1149 C C . LEU A 1 146 ? 15.089 -2.186 -26.452 1.00 88.69 146 LEU A C 1
ATOM 1151 O O . LEU A 1 146 ? 14.654 -1.139 -26.926 1.00 88.69 146 LEU A O 1
ATOM 1155 N N . ALA A 1 147 ? 15.221 -2.382 -25.148 1.00 88.44 147 ALA A N 1
ATOM 1156 C CA . ALA A 1 147 ? 14.926 -1.363 -24.150 1.00 88.44 147 ALA A CA 1
ATOM 1157 C C . ALA A 1 147 ? 16.041 -1.314 -23.105 1.00 88.44 147 ALA A C 1
ATOM 1159 O O . ALA A 1 147 ? 16.704 -2.322 -22.861 1.00 88.44 147 ALA A O 1
ATOM 1160 N N . GLU A 1 148 ? 16.234 -0.151 -22.485 1.00 87.38 148 GLU A N 1
ATOM 1161 C CA . GLU A 1 148 ? 17.165 -0.001 -21.361 1.00 87.38 148 GLU A CA 1
ATOM 1162 C C . GLU A 1 148 ? 16.828 -0.993 -20.244 1.00 87.38 148 GLU A C 1
ATOM 1164 O O . GLU A 1 148 ? 15.664 -1.108 -19.850 1.00 87.38 148 GLU A O 1
ATOM 1169 N N . ALA A 1 149 ? 17.835 -1.690 -19.716 1.00 87.44 149 ALA A N 1
ATOM 1170 C CA . ALA A 1 149 ? 17.684 -2.498 -18.513 1.00 87.44 149 ALA A CA 1
ATOM 1171 C C . ALA A 1 149 ? 17.552 -1.557 -17.308 1.00 87.44 149 ALA A C 1
ATOM 1173 O O . ALA A 1 149 ? 18.469 -0.796 -17.015 1.00 87.44 149 ALA A O 1
ATOM 1174 N N . ILE A 1 150 ? 16.401 -1.590 -16.636 1.00 88.88 150 ILE A N 1
ATOM 1175 C CA . ILE A 1 150 ? 16.112 -0.733 -15.472 1.00 88.88 150 ILE A CA 1
ATOM 1176 C C . ILE A 1 150 ? 15.932 -1.559 -14.196 1.00 88.88 150 ILE A C 1
ATOM 1178 O O . ILE A 1 150 ? 15.369 -1.083 -13.220 1.00 88.88 150 ILE A O 1
ATOM 1182 N N . ASP A 1 151 ? 16.303 -2.832 -14.203 1.00 90.94 151 ASP A N 1
ATOM 1183 C CA . ASP A 1 151 ? 15.974 -3.730 -13.102 1.00 90.94 151 ASP A CA 1
ATOM 1184 C C . ASP A 1 151 ? 16.949 -3.520 -11.939 1.00 90.94 151 ASP A C 1
ATOM 1186 O O . ASP A 1 151 ? 18.039 -4.078 -11.926 1.00 90.94 151 ASP A O 1
ATOM 1190 N N . ASP A 1 152 ? 16.544 -2.707 -10.960 1.00 92.12 152 ASP A N 1
ATOM 1191 C CA . ASP A 1 152 ? 17.312 -2.463 -9.734 1.00 92.12 152 ASP A CA 1
ATOM 1192 C C . ASP A 1 152 ? 16.386 -2.410 -8.508 1.00 92.12 152 ASP A C 1
ATOM 1194 O O . ASP A 1 152 ? 15.839 -1.370 -8.141 1.00 92.12 152 ASP A O 1
ATOM 1198 N N . PHE A 1 153 ? 16.143 -3.567 -7.888 1.00 91.81 153 PHE A N 1
ATOM 1199 C CA . PHE A 1 153 ? 15.269 -3.645 -6.713 1.00 91.81 153 PHE A CA 1
ATOM 1200 C C . PHE A 1 153 ? 15.856 -2.898 -5.505 1.00 91.81 153 PHE A C 1
ATOM 1202 O O . PHE A 1 153 ? 15.113 -2.279 -4.740 1.00 91.81 153 PHE A O 1
ATOM 1209 N N . HIS A 1 154 ? 17.181 -2.927 -5.344 1.00 91.62 154 HIS A N 1
ATOM 1210 C CA . HIS A 1 154 ? 17.856 -2.274 -4.228 1.00 91.62 154 HIS A CA 1
ATOM 1211 C C . HIS A 1 154 ? 17.649 -0.755 -4.285 1.00 91.62 154 HIS A C 1
ATOM 1213 O O . HIS A 1 154 ? 17.197 -0.147 -3.312 1.00 91.62 154 HIS A O 1
ATOM 1219 N N . GLU A 1 155 ? 17.889 -0.150 -5.447 1.00 92.81 155 GLU A N 1
ATOM 1220 C CA . GLU A 1 155 ? 17.695 1.285 -5.647 1.00 92.81 155 GLU A CA 1
ATOM 1221 C C . GLU A 1 155 ? 16.213 1.677 -5.579 1.00 92.81 155 GLU A C 1
ATOM 1223 O O . GLU A 1 155 ? 15.849 2.652 -4.921 1.00 92.81 155 GLU A O 1
ATOM 1228 N N . HIS A 1 156 ? 15.329 0.909 -6.221 1.00 92.38 156 HIS A N 1
ATOM 1229 C CA . HIS A 1 156 ? 13.927 1.305 -6.359 1.00 92.38 156 HIS A CA 1
ATOM 1230 C C . HIS A 1 156 ? 13.064 1.031 -5.127 1.00 92.38 156 HIS A C 1
ATOM 1232 O O . HIS A 1 156 ? 12.068 1.731 -4.916 1.00 92.38 156 HIS A O 1
ATOM 1238 N N . VAL A 1 157 ? 13.408 0.018 -4.331 1.00 92.38 157 VAL A N 1
ATOM 1239 C CA . VAL A 1 157 ? 12.617 -0.404 -3.170 1.00 92.38 157 VAL A CA 1
ATOM 1240 C C . VAL A 1 157 ? 13.392 -0.207 -1.878 1.00 92.38 157 VAL A C 1
ATOM 1242 O O . VAL A 1 157 ? 12.908 0.497 -0.991 1.00 92.38 157 VAL A O 1
ATOM 1245 N N . GLU A 1 158 ? 14.581 -0.786 -1.739 1.00 90.62 158 GLU A N 1
ATOM 1246 C CA . GLU A 1 158 ? 15.288 -0.821 -0.448 1.00 90.62 158 GLU A CA 1
ATOM 1247 C C . GLU A 1 158 ? 15.806 0.551 -0.015 1.00 90.62 158 GLU A C 1
ATOM 1249 O O . GLU A 1 158 ? 15.766 0.869 1.172 1.00 90.62 158 GLU A O 1
ATOM 1254 N N . LYS A 1 159 ? 16.192 1.401 -0.971 1.00 90.75 159 LYS A N 1
ATOM 1255 C CA . LYS A 1 159 ? 16.549 2.805 -0.717 1.00 90.75 159 LYS A CA 1
ATOM 1256 C C . LYS A 1 159 ? 15.375 3.783 -0.790 1.00 90.75 159 LYS A C 1
ATOM 1258 O O . LYS A 1 159 ? 15.569 4.982 -0.588 1.00 90.75 159 LYS A O 1
ATOM 1263 N N . SER A 1 160 ? 14.158 3.311 -1.070 1.00 90.31 160 SER A N 1
ATOM 1264 C CA . SER A 1 160 ? 12.990 4.197 -1.122 1.00 90.31 160 SER A CA 1
ATOM 1265 C C . SER A 1 160 ? 12.726 4.855 0.238 1.00 90.31 160 SER A C 1
ATOM 1267 O O . SER A 1 160 ? 12.999 4.280 1.293 1.00 90.31 160 SER A O 1
ATOM 1269 N N . VAL A 1 161 ? 12.126 6.052 0.228 1.00 88.00 161 VAL A N 1
ATOM 1270 C CA . VAL A 1 161 ? 11.743 6.773 1.460 1.00 88.00 161 VAL A CA 1
ATOM 1271 C C . VAL A 1 161 ? 10.875 5.902 2.365 1.00 88.00 161 VAL A C 1
ATOM 1273 O O . VAL A 1 161 ? 11.020 5.946 3.585 1.00 88.00 161 VAL A O 1
ATOM 1276 N N . LEU A 1 162 ? 10.012 5.073 1.776 1.00 89.19 162 LEU A N 1
ATOM 1277 C CA . LEU A 1 162 ? 9.191 4.125 2.515 1.00 89.19 162 LEU A CA 1
ATOM 1278 C C . LEU A 1 162 ? 10.060 3.183 3.366 1.00 89.19 162 LEU A C 1
ATOM 1280 O O . LEU A 1 162 ? 9.863 3.105 4.575 1.00 89.19 162 LEU A O 1
ATOM 1284 N N . SER A 1 163 ? 11.081 2.565 2.773 1.00 85.62 163 SER A N 1
ATOM 1285 C CA . SER A 1 163 ? 11.979 1.609 3.441 1.00 85.62 163 SER A CA 1
ATOM 1286 C C . SER A 1 163 ? 12.841 2.215 4.554 1.00 85.62 163 SER A C 1
ATOM 1288 O O . SER A 1 163 ? 13.323 1.485 5.414 1.00 85.62 163 SER A O 1
ATOM 1290 N N . THR A 1 164 ? 12.993 3.543 4.605 1.00 81.44 164 THR A N 1
ATOM 1291 C CA . THR A 1 164 ? 13.704 4.224 5.709 1.00 81.44 164 THR A CA 1
ATOM 1292 C C . THR A 1 164 ? 12.893 4.310 7.009 1.00 81.44 164 THR A C 1
ATOM 1294 O O . THR A 1 164 ? 13.419 4.713 8.048 1.00 81.44 164 THR A O 1
ATOM 1297 N N . ARG A 1 165 ? 11.601 3.952 6.990 1.00 79.44 165 ARG A N 1
ATOM 1298 C CA . ARG A 1 165 ? 10.724 4.041 8.165 1.00 79.44 165 ARG A CA 1
ATOM 1299 C C . ARG A 1 165 ? 10.838 2.786 9.029 1.00 79.44 165 ARG A C 1
ATOM 1301 O O . ARG A 1 165 ? 10.709 1.674 8.532 1.00 79.44 165 ARG A O 1
ATOM 1308 N N . GLY A 1 166 ? 10.956 2.971 10.346 1.00 68.25 166 GLY A N 1
ATOM 1309 C CA . GLY A 1 166 ? 11.165 1.870 11.300 1.00 68.25 166 GLY A CA 1
ATOM 1310 C C . GLY A 1 166 ? 10.108 0.756 11.264 1.00 68.25 166 GLY A C 1
ATOM 1311 O O . GLY A 1 166 ? 10.442 -0.401 11.490 1.00 68.25 166 GLY A O 1
ATOM 1312 N N . TRP A 1 167 ? 8.857 1.076 10.921 1.00 73.94 167 TRP A N 1
ATOM 1313 C CA . TRP A 1 167 ? 7.782 0.082 10.800 1.00 73.94 167 TRP A CA 1
ATOM 1314 C C . TRP A 1 167 ? 7.862 -0.750 9.515 1.00 73.94 167 TRP A C 1
ATOM 1316 O O . TRP A 1 167 ? 7.463 -1.911 9.512 1.00 73.94 167 TRP A O 1
ATOM 1326 N N . VAL A 1 168 ? 8.441 -0.213 8.439 1.00 72.44 168 VAL A N 1
ATOM 1327 C CA . VAL A 1 168 ? 8.364 -0.821 7.100 1.00 72.44 168 VAL A CA 1
ATOM 1328 C C . VAL A 1 168 ? 9.146 -2.127 7.000 1.00 72.44 168 VAL A C 1
ATOM 1330 O O . VAL A 1 168 ? 8.769 -3.004 6.225 1.00 72.44 168 VAL A O 1
ATOM 1333 N N . LEU A 1 169 ? 10.168 -2.323 7.839 1.00 73.06 169 LEU A N 1
ATOM 1334 C CA . LEU A 1 169 ? 10.844 -3.615 7.933 1.00 73.06 169 LEU A CA 1
ATOM 1335 C C . LEU A 1 169 ? 9.878 -4.725 8.375 1.00 73.06 169 LEU A C 1
ATOM 1337 O O . LEU A 1 169 ? 9.868 -5.792 7.766 1.00 73.06 169 LEU A O 1
ATOM 1341 N N . GLN A 1 170 ? 9.042 -4.468 9.388 1.00 71.50 170 GLN A N 1
ATOM 1342 C CA . GLN A 1 170 ? 8.023 -5.424 9.835 1.00 71.50 170 GLN A CA 1
ATOM 1343 C C . GLN A 1 170 ? 6.970 -5.637 8.746 1.00 71.50 170 GLN A C 1
ATOM 1345 O O . GLN A 1 170 ? 6.603 -6.771 8.453 1.00 71.50 170 GLN A O 1
ATOM 1350 N N . GLU A 1 171 ? 6.532 -4.561 8.093 1.00 82.62 171 GLU A N 1
ATOM 1351 C CA . GLU A 1 171 ? 5.545 -4.633 7.013 1.00 82.62 171 GLU A CA 1
ATOM 1352 C C . GLU A 1 171 ? 6.037 -5.513 5.856 1.00 82.62 171 GLU A C 1
ATOM 1354 O O . GLU A 1 171 ? 5.300 -6.389 5.401 1.00 82.62 171 GLU A O 1
ATOM 1359 N N . ARG A 1 172 ? 7.293 -5.342 5.415 1.00 80.69 172 ARG A N 1
ATOM 1360 C CA . ARG A 1 172 ? 7.914 -6.164 4.364 1.00 80.69 172 ARG A CA 1
ATOM 1361 C C . ARG A 1 172 ? 8.137 -7.603 4.822 1.00 80.69 172 ARG A C 1
ATOM 1363 O O . ARG A 1 172 ? 7.708 -8.515 4.127 1.00 80.69 172 ARG A O 1
ATOM 1370 N N . ALA A 1 173 ? 8.769 -7.806 5.979 1.00 78.94 173 ALA A N 1
ATOM 1371 C CA . ALA A 1 173 ? 9.154 -9.136 6.456 1.00 78.94 173 ALA A CA 1
ATOM 1372 C C . ALA A 1 173 ? 7.952 -10.052 6.731 1.00 78.94 173 ALA A C 1
ATOM 1374 O O . ALA A 1 173 ? 8.054 -11.269 6.600 1.00 78.94 173 ALA A O 1
ATOM 1375 N N . LEU A 1 174 ? 6.814 -9.476 7.121 1.00 88.69 174 LEU A N 1
ATOM 1376 C CA . LEU A 1 174 ? 5.629 -10.240 7.500 1.00 88.69 174 LEU A CA 1
ATOM 1377 C C . LEU A 1 174 ? 4.650 -10.421 6.343 1.00 88.69 174 LEU A C 1
ATOM 1379 O O . LEU A 1 174 ? 3.862 -11.365 6.352 1.00 88.69 174 LEU A O 1
ATOM 1383 N N . SER A 1 175 ? 4.689 -9.552 5.333 1.00 92.50 175 SER A N 1
ATOM 1384 C CA . SER A 1 175 ? 3.816 -9.667 4.168 1.00 92.50 175 SER A CA 1
ATOM 1385 C C . SER A 1 175 ? 4.175 -10.895 3.333 1.00 92.50 175 SER A C 1
ATOM 1387 O O . SER A 1 175 ? 5.275 -11.015 2.811 1.00 92.50 175 SER A O 1
ATOM 1389 N N . ARG A 1 176 ? 3.205 -11.790 3.109 1.00 92.62 176 ARG A N 1
ATOM 1390 C CA . ARG A 1 176 ? 3.405 -12.975 2.245 1.00 92.62 176 ARG A CA 1
ATOM 1391 C C . ARG A 1 176 ? 3.632 -12.618 0.774 1.00 92.62 176 ARG A C 1
ATOM 1393 O O . ARG A 1 176 ? 4.160 -13.427 0.011 1.00 92.62 176 ARG A O 1
ATOM 1400 N N . ARG A 1 177 ? 3.099 -11.466 0.362 1.00 96.06 177 ARG A N 1
ATOM 1401 C CA . ARG A 1 177 ? 3.109 -10.932 -1.002 1.00 96.06 177 ARG A CA 1
ATOM 1402 C C . ARG A 1 177 ? 3.112 -9.414 -0.928 1.00 96.06 177 ARG A C 1
ATOM 1404 O O . ARG A 1 177 ? 2.222 -8.860 -0.278 1.00 96.06 177 ARG A O 1
ATOM 1411 N N . THR A 1 178 ? 4.012 -8.759 -1.648 1.00 96.75 178 THR A N 1
ATOM 1412 C CA . THR A 1 178 ? 4.072 -7.296 -1.715 1.00 96.75 178 THR A CA 1
ATOM 1413 C C . THR A 1 178 ? 4.166 -6.831 -3.161 1.00 96.75 178 THR A C 1
ATOM 1415 O O . THR A 1 178 ? 4.993 -7.324 -3.921 1.00 96.75 178 THR A O 1
ATOM 1418 N N . ILE A 1 179 ? 3.312 -5.878 -3.539 1.00 97.19 179 ILE A N 1
ATOM 1419 C CA . ILE A 1 179 ? 3.395 -5.154 -4.810 1.00 97.19 179 ILE A CA 1
ATOM 1420 C C . ILE A 1 179 ? 4.027 -3.796 -4.520 1.00 97.19 179 ILE A C 1
ATOM 1422 O O . ILE A 1 179 ? 3.406 -2.960 -3.860 1.00 97.19 179 ILE A O 1
ATOM 1426 N N . TYR A 1 180 ? 5.229 -3.562 -5.032 1.00 96.56 180 TYR A N 1
ATOM 1427 C CA . TYR A 1 180 ? 5.916 -2.281 -4.922 1.00 96.56 180 TYR A CA 1
ATOM 1428 C C . TYR A 1 180 ? 5.620 -1.422 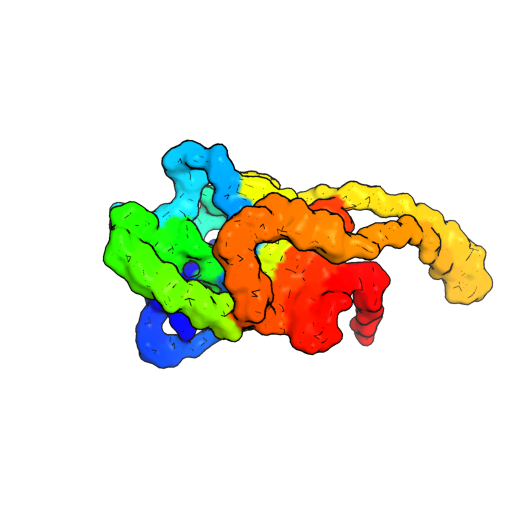-6.138 1.00 96.56 180 TYR A C 1
ATOM 1430 O O . TYR A 1 180 ? 5.968 -1.781 -7.263 1.00 96.56 180 TYR A O 1
ATOM 1438 N N . PHE A 1 181 ? 5.015 -0.264 -5.902 1.00 96.69 181 PHE A N 1
ATOM 1439 C CA . PHE A 1 181 ? 4.845 0.773 -6.908 1.00 96.69 181 PHE A CA 1
ATOM 1440 C C . PHE A 1 181 ? 5.993 1.768 -6.775 1.00 96.69 181 PHE A C 1
ATOM 1442 O O . PHE A 1 181 ? 6.012 2.583 -5.851 1.00 96.69 181 PHE A O 1
ATOM 1449 N N . THR A 1 182 ? 6.972 1.666 -7.674 1.00 94.38 182 THR A N 1
ATOM 1450 C CA . THR A 1 182 ? 8.141 2.552 -7.721 1.00 94.38 182 THR A CA 1
ATOM 1451 C C . THR A 1 182 ? 8.002 3.556 -8.870 1.00 94.38 182 THR A C 1
ATOM 1453 O O . THR A 1 182 ? 7.094 3.469 -9.700 1.00 94.38 182 THR A O 1
ATOM 1456 N N . SER A 1 183 ? 8.896 4.544 -8.922 1.00 92.12 183 SER A N 1
ATOM 1457 C CA . SER A 1 183 ? 8.913 5.558 -9.986 1.00 92.12 183 SER A CA 1
ATOM 1458 C C . SER A 1 183 ? 9.335 5.001 -11.353 1.00 92.12 183 SER A C 1
ATOM 1460 O O . SER A 1 183 ? 9.149 5.669 -12.372 1.00 92.12 183 SER A O 1
ATOM 1462 N N . THR A 1 184 ? 9.892 3.787 -11.389 1.00 91.19 184 THR A N 1
ATOM 1463 C CA . THR A 1 184 ? 10.495 3.176 -12.580 1.00 91.19 184 THR A CA 1
ATOM 1464 C C . THR A 1 184 ? 9.699 1.983 -13.091 1.00 91.19 184 THR A C 1
ATOM 1466 O O . THR A 1 184 ? 9.371 1.942 -14.276 1.00 91.19 184 THR A O 1
ATOM 1469 N N . GLN A 1 185 ? 9.337 1.039 -12.220 1.00 92.00 185 GLN A N 1
ATOM 1470 C CA . GLN A 1 185 ? 8.527 -0.126 -12.573 1.00 92.00 185 GLN A CA 1
ATOM 1471 C C . GLN A 1 185 ? 7.739 -0.676 -11.375 1.00 92.00 185 GLN A C 1
ATOM 1473 O O . GLN A 1 185 ? 7.872 -0.197 -10.251 1.00 92.00 185 GLN A O 1
ATOM 1478 N N . VAL A 1 186 ? 6.889 -1.672 -11.610 1.00 94.50 186 VAL A N 1
ATOM 1479 C CA . VAL A 1 186 ? 6.249 -2.426 -10.524 1.00 94.50 186 VAL A CA 1
ATOM 1480 C C . VAL A 1 186 ? 7.066 -3.677 -10.218 1.00 94.50 186 VAL A C 1
ATOM 1482 O O . VAL A 1 186 ? 7.461 -4.406 -11.131 1.00 94.50 186 VAL A O 1
ATOM 1485 N N . TYR A 1 187 ? 7.278 -3.934 -8.927 1.00 95.25 187 TYR A N 1
ATOM 1486 C CA . TYR A 1 187 ? 7.862 -5.180 -8.435 1.00 95.25 187 TYR A CA 1
ATOM 1487 C C . TYR A 1 187 ? 6.836 -5.991 -7.649 1.00 95.25 187 TYR A C 1
ATOM 1489 O O . TYR A 1 187 ? 5.948 -5.442 -6.997 1.00 95.25 187 TYR A O 1
ATOM 1497 N N . TRP A 1 188 ? 6.994 -7.306 -7.685 1.00 94.69 188 TRP A N 1
ATOM 1498 C CA . TRP A 1 188 ? 6.245 -8.274 -6.902 1.00 94.69 188 TRP A CA 1
ATOM 1499 C C . TRP A 1 188 ? 7.223 -9.132 -6.108 1.00 94.69 188 TRP A C 1
ATOM 1501 O O . TRP A 1 188 ? 8.022 -9.851 -6.696 1.00 94.69 188 TRP A O 1
ATOM 1511 N N . GLU A 1 189 ? 7.149 -9.079 -4.784 1.00 94.31 189 GLU A N 1
ATOM 1512 C CA . GLU A 1 189 ? 7.910 -9.960 -3.894 1.00 94.31 189 GLU A CA 1
ATOM 1513 C C . GLU A 1 189 ? 6.963 -10.973 -3.252 1.00 94.31 189 GLU A C 1
ATOM 1515 O O . GLU A 1 189 ? 5.878 -10.620 -2.780 1.00 94.31 189 GLU A O 1
ATOM 1520 N N . CYS A 1 190 ? 7.360 -12.242 -3.239 1.00 93.75 190 CYS A N 1
ATOM 1521 C CA . CYS A 1 190 ? 6.661 -13.313 -2.537 1.00 93.75 190 CYS A CA 1
ATOM 1522 C C . CYS A 1 190 ? 7.646 -14.416 -2.119 1.00 93.75 190 CYS A C 1
ATOM 1524 O O . CYS A 1 190 ? 8.846 -14.297 -2.351 1.00 93.75 190 CYS A O 1
ATOM 1526 N N . GLY A 1 191 ? 7.146 -15.511 -1.538 1.00 89.25 191 GLY A N 1
ATOM 1527 C CA . GLY A 1 191 ? 7.983 -16.648 -1.121 1.00 89.25 191 GLY A CA 1
ATOM 1528 C C . GLY A 1 191 ? 8.807 -17.305 -2.240 1.00 89.25 191 GLY A C 1
ATOM 1529 O O . GLY A 1 191 ? 9.800 -17.955 -1.944 1.00 89.25 191 GLY A O 1
ATOM 1530 N N . GLU A 1 192 ? 8.438 -17.093 -3.506 1.00 89.50 192 GLU A N 1
ATOM 1531 C CA . GLU A 1 192 ? 9.162 -17.600 -4.684 1.00 89.50 192 GLU A CA 1
ATOM 1532 C C . GLU A 1 192 ? 10.222 -16.612 -5.215 1.00 89.50 192 GLU A C 1
ATOM 1534 O O . GLU A 1 192 ? 10.850 -16.864 -6.240 1.00 89.50 192 GLU A O 1
ATOM 1539 N N . GLY A 1 193 ? 10.405 -15.466 -4.550 1.00 90.50 193 GLY A N 1
ATOM 1540 C CA . GLY A 1 193 ? 11.371 -14.434 -4.923 1.00 90.50 193 GLY A CA 1
ATOM 1541 C C . GLY A 1 193 ? 10.741 -13.128 -5.411 1.00 90.50 193 GLY A C 1
ATOM 1542 O O . GLY A 1 193 ? 9.571 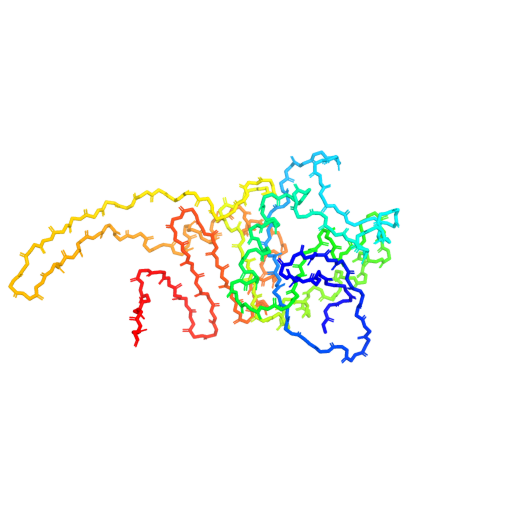-12.827 -5.147 1.00 90.50 193 GLY A O 1
ATOM 1543 N N . ILE A 1 194 ? 11.560 -12.336 -6.107 1.00 92.75 194 ILE A N 1
ATOM 1544 C CA . ILE A 1 194 ? 11.234 -10.994 -6.599 1.00 92.75 194 ILE A CA 1
ATOM 1545 C C . ILE A 1 194 ? 11.071 -11.037 -8.119 1.00 92.75 194 ILE A C 1
ATOM 1547 O O . ILE A 1 194 ? 11.945 -11.505 -8.843 1.00 92.75 194 ILE A O 1
ATOM 1551 N N . PHE A 1 195 ? 9.959 -10.490 -8.594 1.00 92.44 195 PHE A N 1
ATOM 1552 C CA . PHE A 1 195 ? 9.589 -10.380 -9.998 1.00 92.44 195 PHE A CA 1
ATOM 1553 C C . PHE A 1 195 ? 9.323 -8.913 -10.340 1.00 92.44 195 PHE A C 1
ATOM 1555 O O . PHE A 1 195 ? 8.974 -8.115 -9.469 1.00 92.44 195 PHE A O 1
ATOM 1562 N N . CYS A 1 196 ? 9.449 -8.544 -11.610 1.00 90.81 196 CYS A N 1
ATOM 1563 C CA . CYS A 1 196 ? 9.160 -7.193 -12.087 1.00 90.81 196 CYS A CA 1
ATOM 1564 C C . CYS A 1 196 ? 8.503 -7.208 -13.470 1.00 90.81 196 CYS A C 1
ATOM 1566 O O . CYS A 1 196 ? 8.495 -8.233 -14.154 1.00 90.81 196 CYS A O 1
ATOM 1568 N N . GLU A 1 197 ? 7.924 -6.073 -13.869 1.00 87.50 197 GLU A N 1
ATOM 1569 C CA . GLU A 1 197 ? 7.172 -5.924 -15.128 1.00 87.50 197 GLU A CA 1
ATOM 1570 C C . GLU A 1 197 ? 7.964 -6.364 -16.372 1.00 87.50 197 GLU A C 1
ATOM 1572 O O . GLU A 1 197 ? 7.376 -6.866 -17.324 1.00 87.50 197 GLU A O 1
ATOM 1577 N N . THR A 1 198 ? 9.287 -6.189 -16.369 1.00 84.00 198 THR A N 1
ATOM 1578 C CA . THR A 1 198 ? 10.201 -6.551 -17.470 1.00 84.00 198 THR A CA 1
ATOM 1579 C C . THR A 1 198 ? 10.518 -8.028 -17.572 1.00 84.00 198 THR A C 1
ATOM 1581 O O . THR A 1 198 ? 10.749 -8.524 -18.673 1.00 84.00 198 THR A O 1
ATOM 1584 N N . LEU A 1 199 ? 10.573 -8.715 -16.433 1.00 75.19 199 LEU A N 1
ATOM 1585 C CA . LEU A 1 199 ? 10.945 -10.124 -16.349 1.00 75.19 199 LEU A CA 1
ATOM 1586 C C . LEU A 1 199 ? 9.716 -11.043 -16.388 1.00 75.19 199 LEU A C 1
ATOM 1588 O O . LEU A 1 199 ? 9.849 -12.248 -16.596 1.00 75.19 199 LEU A O 1
ATOM 1592 N N . ALA A 1 200 ? 8.511 -10.491 -16.224 1.00 66.44 200 ALA A N 1
ATOM 1593 C CA . ALA A 1 200 ? 7.266 -11.241 -16.308 1.00 66.44 200 ALA A CA 1
ATOM 1594 C C . ALA A 1 200 ? 6.820 -11.441 -17.768 1.00 66.44 200 ALA A C 1
ATOM 1596 O O . ALA A 1 200 ? 6.589 -10.491 -18.515 1.00 66.44 200 ALA A O 1
ATOM 1597 N N . THR A 1 201 ? 6.632 -12.697 -18.176 1.00 56.34 201 THR A N 1
ATOM 1598 C CA . THR A 1 201 ? 6.009 -13.036 -19.462 1.00 56.34 201 THR A CA 1
ATOM 1599 C C . THR A 1 201 ? 4.490 -13.048 -19.308 1.00 56.34 201 THR A C 1
ATOM 1601 O O . THR A 1 201 ? 3.945 -13.807 -18.508 1.00 56.34 201 THR A O 1
ATOM 1604 N N . LEU A 1 202 ? 3.779 -12.232 -20.089 1.00 50.88 202 LEU A N 1
ATOM 1605 C CA . LEU A 1 202 ? 2.321 -12.322 -20.181 1.00 50.88 202 LEU A CA 1
ATOM 1606 C C . LEU A 1 202 ? 1.951 -13.560 -21.010 1.00 50.88 202 LEU A C 1
ATOM 1608 O O . LEU A 1 202 ? 2.172 -13.582 -22.221 1.00 50.88 202 LEU A O 1
ATOM 1612 N N . GLN A 1 203 ? 1.388 -14.587 -20.372 1.00 45.28 203 GLN A N 1
ATOM 1613 C CA . GLN A 1 203 ? 0.703 -15.663 -21.091 1.00 45.28 203 GLN A CA 1
ATOM 1614 C C . GLN A 1 203 ? -0.678 -15.151 -21.529 1.00 45.28 203 GLN A C 1
ATOM 1616 O O . GLN A 1 203 ? -1.405 -14.571 -20.721 1.00 45.28 203 GLN A O 1
ATOM 1621 N N . LYS A 1 204 ? -0.986 -15.290 -22.822 1.00 37.44 204 LYS A N 1
ATOM 1622 C CA . LYS A 1 204 ? -2.289 -14.935 -23.403 1.00 37.44 204 LYS A CA 1
ATOM 1623 C C . LYS A 1 204 ? -3.342 -15.989 -23.102 1.00 37.44 204 LYS A C 1
ATOM 1625 O O . LYS A 1 204 ? -2.981 -17.184 -23.140 1.00 37.44 204 LYS A O 1
#

InterPro domains:
  IPR010730 Heterokaryon incompatibility [PF06985] (26-171)

Solvent-accessible surface area (backbone atoms only — not comparable to full-atom values): 11436 Å² total; per-residue (Å²): 101,56,62,30,32,34,39,53,52,98,88,51,34,22,45,39,80,50,61,95,85,47,77,73,60,29,33,33,53,49,67,27,70,48,98,63,56,81,87,70,52,76,64,24,31,84,92,46,41,71,54,32,44,73,44,42,63,69,86,77,46,42,38,31,53,45,40,51,51,52,52,33,54,74,69,70,34,52,24,40,35,40,65,51,59,46,36,45,51,99,36,71,69,52,41,55,56,50,61,74,38,47,64,57,46,32,47,67,24,68,29,30,42,32,32,31,50,14,67,23,33,68,67,25,44,80,68,91,54,74,83,73,65,68,51,78,45,86,49,99,90,45,80,44,77,49,61,71,88,77,90,47,63,59,69,47,45,61,65,15,69,34,51,73,37,86,64,39,56,58,48,57,75,39,28,60,23,36,41,36,27,29,61,77,54,47,36,39,39,40,93,93,45,78,46,37,70,88,78,55,80,84,82,130

Sequence (204 aa):
MPTRVIKVGLRRLRLVETSNGTSGKYVALSHCWGRLTKEQKFCTYQSNMEALKKDIPYKSLPKSFQDAVRVTRALRVPYLWIDSICIIQEDEGDWKSEASKMEQVFSSAYCTIAASSATSSLDGFLGERKPRACVSIRTSRGPLYLAEAIDDFHEHVEKSVLSTRGWVLQERALSRRTIYFTSTQVYWECGEGIFCETLATLQK

Foldseek 3Di:
DQQWWWFQDPQFIAIDGDDPPDDFAEEEEQEAAADDDPVLQDAAAPVCNVVRRVTDPLVSFAQQVNQQSVVCVVVVGRTYDYCRYSFHPPDPVSCVVRVVCLLVVQLVHPFYEYLLADNHSNPHQPDDADDWDWDWDQDPVGIDIDTDDPDDCCVFPCPGNSVVDPCVVSNVVNHQWYWYRGSHWIWIQHPVGIDTPVRDDDDD

Secondary structure (DSSP, 8-state):
--SEEEEE-SS-EEEEE--TT----EEEEE----S--TTT---B-TTTHHHHHH---GGGS-HHHHHHHHHHHHTT-SEEE-HHHHSBTT-HHHHHHHHTTHHHHHHTSSEEEE-TT-SSTTT-SSSPPPPPPEEEEEETTEEEEEE-----HIIIIITSTGGGSTTHHHHHHH-SEEEEE-SS-EEEEETTEEEETTT-----

Organism: Trichoderma parareesei (NCBI:txid858221)

Mean predicted aligned error: 5.04 Å